Protein AF-S3LA63-F1 (afdb_monomer_lite)

pLDDT: mean 83.73, std 15.48, range [39.56, 98.06]

Organism: NCBI:txid1125702

Secondary structure (DSSP, 8-state):
-EEE-SS--TTGGGGGS-S-TT-EEE-TT-EEEEHHHHHHHHHTT-BTTBEEEEEEETTEEEEEEEEEEEEEE-TTT--EEEEEEEEEEEEEEE-TT--S-SEEEEEEEEPPPSSS-S-PEEPSS--GGGTTT-EEEEPEEP--TTS--EES-SSEEEEESSGGGTS-HHHHHHHHHHHHHHHHS--------HHHHHHHTT--------PPP-

Sequence (214 aa):
MRIIDKYKDYYDFLGHTSEDKALVYDRRGSTPLNKETVLYHIYRYSRDNSVTFGLQAGFKLFILQAIHLQAEHDPRTRILQHVIGDIQLVDSIDNFNWAGQPLQFVDLKLPYSLYKNKWYTHTDSWDRSYQHQLKTVPVMRSKGNERPDELLAEKPLLCDTGIPALIPPFEIYKNLEMYLSSLKTEKTVDIATNDEKIINHGFDMKSSFRHPVK

Structure (mmCIF, N/CA/C/O backbone):
data_AF-S3LA63-F1
#
_entry.id   AF-S3LA63-F1
#
loop_
_atom_site.group_PDB
_atom_site.id
_atom_site.type_symbol
_atom_site.label_atom_id
_atom_site.label_alt_id
_atom_site.label_comp_id
_atom_site.label_asym_id
_atom_site.label_entity_id
_atom_site.label_seq_id
_atom_site.pdbx_PDB_ins_code
_atom_site.Cartn_x
_atom_site.Cartn_y
_atom_site.Cartn_z
_atom_site.occupancy
_atom_site.B_iso_or_equiv
_atom_site.auth_seq_id
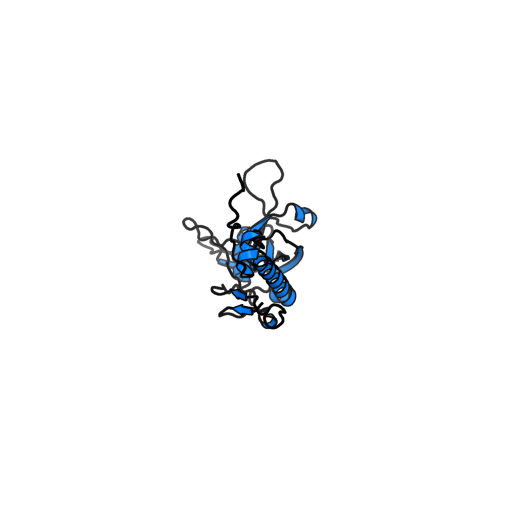_atom_site.auth_comp_id
_atom_site.auth_asym_id
_atom_site.auth_atom_id
_atom_site.pdbx_PDB_model_num
ATOM 1 N N . MET A 1 1 ? -11.548 0.414 16.283 1.00 90.88 1 MET A N 1
ATOM 2 C CA . MET A 1 1 ? -11.944 0.411 14.890 1.00 90.88 1 MET A CA 1
ATOM 3 C C . MET A 1 1 ? -12.551 -0.932 14.504 1.00 90.88 1 MET A C 1
ATOM 5 O O . MET A 1 1 ? -11.837 -1.895 14.257 1.00 90.88 1 MET A O 1
ATOM 9 N N . ARG A 1 2 ? -13.880 -1.003 14.402 1.00 90.25 2 ARG A N 1
ATOM 10 C CA . ARG A 1 2 ? -14.561 -2.104 13.708 1.00 90.25 2 ARG A CA 1
ATOM 11 C C . ARG A 1 2 ? -14.318 -1.967 12.208 1.00 90.25 2 ARG A C 1
ATOM 13 O O . ARG A 1 2 ? -14.534 -0.890 11.663 1.00 90.25 2 ARG A O 1
ATOM 20 N N . ILE A 1 3 ? -13.915 -3.041 11.543 1.00 92.44 3 ILE A N 1
ATOM 21 C CA . ILE A 1 3 ? -13.704 -3.057 10.090 1.00 92.44 3 ILE A CA 1
ATOM 22 C C . ILE A 1 3 ? -14.886 -3.781 9.447 1.00 92.44 3 ILE A C 1
ATOM 24 O O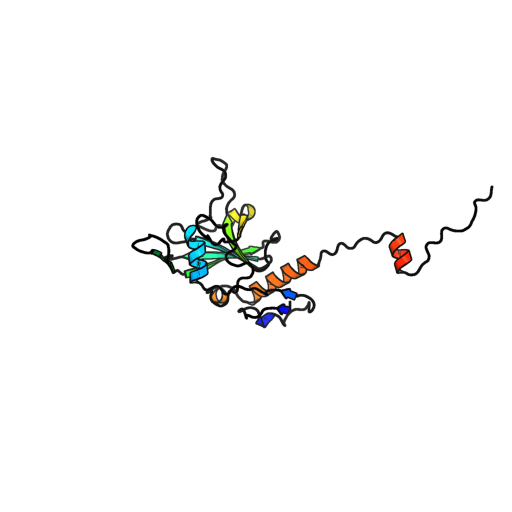 . ILE A 1 3 ? -15.213 -4.904 9.840 1.00 92.44 3 ILE A O 1
ATOM 28 N N . ILE A 1 4 ? -15.549 -3.129 8.491 1.00 91.62 4 ILE A N 1
ATOM 29 C CA . ILE A 1 4 ? -16.707 -3.682 7.782 1.00 91.62 4 ILE A CA 1
ATOM 30 C C . ILE A 1 4 ? -16.302 -3.984 6.346 1.00 91.62 4 ILE A C 1
ATOM 32 O O . ILE A 1 4 ? -16.037 -3.072 5.565 1.00 91.62 4 ILE A O 1
ATOM 36 N N . ASP A 1 5 ? -16.294 -5.269 6.004 1.00 92.94 5 ASP A N 1
ATOM 37 C CA . ASP A 1 5 ? -16.020 -5.754 4.658 1.00 92.94 5 ASP A CA 1
ATOM 38 C C . ASP A 1 5 ? -16.531 -7.197 4.482 1.00 92.94 5 ASP A C 1
ATOM 40 O O . ASP A 1 5 ? -16.698 -7.931 5.461 1.00 92.94 5 ASP A O 1
ATOM 44 N N . LYS A 1 6 ? -16.771 -7.603 3.232 1.00 93.31 6 LYS A N 1
ATOM 45 C CA . LYS A 1 6 ? -17.036 -8.994 2.844 1.00 93.31 6 LYS A CA 1
ATOM 46 C C . LYS A 1 6 ? -15.757 -9.833 2.903 1.00 93.31 6 LYS A C 1
ATOM 48 O O . LYS A 1 6 ? -15.819 -11.002 3.276 1.00 93.31 6 LYS A O 1
ATOM 53 N N . TYR A 1 7 ? -14.625 -9.252 2.509 1.00 94.19 7 TYR A N 1
ATOM 54 C CA . TYR A 1 7 ? -13.336 -9.938 2.454 1.00 94.19 7 TYR A CA 1
ATOM 55 C C . TYR A 1 7 ? -12.491 -9.635 3.691 1.00 94.19 7 TYR A C 1
ATOM 57 O O . TYR A 1 7 ? -12.608 -8.565 4.292 1.00 94.19 7 TYR A O 1
ATOM 65 N N . LYS A 1 8 ? -11.649 -10.598 4.073 1.00 93.00 8 LYS A N 1
ATOM 66 C CA . LYS A 1 8 ? -10.711 -10.458 5.186 1.00 93.00 8 LYS A CA 1
ATOM 67 C C . LYS A 1 8 ? -9.334 -10.070 4.675 1.00 93.00 8 LYS A C 1
ATOM 69 O O . LYS A 1 8 ? -8.889 -10.595 3.662 1.00 93.00 8 LYS A O 1
ATOM 74 N N . ASP A 1 9 ? -8.677 -9.194 5.417 1.00 96.12 9 ASP A N 1
ATOM 75 C CA . ASP A 1 9 ? -7.274 -8.842 5.230 1.00 96.12 9 ASP A CA 1
ATOM 76 C C . ASP A 1 9 ? -6.438 -9.241 6.453 1.00 96.12 9 ASP A C 1
ATOM 78 O O . ASP A 1 9 ? -6.967 -9.566 7.521 1.00 96.12 9 ASP A O 1
ATOM 82 N N . TYR A 1 10 ? -5.118 -9.215 6.307 1.00 96.88 10 TYR A N 1
ATOM 83 C CA . TYR A 1 10 ? -4.192 -9.761 7.297 1.00 96.88 10 TYR A CA 1
ATOM 84 C C . TYR A 1 10 ? -4.151 -8.978 8.617 1.00 96.88 10 TYR A C 1
ATOM 86 O O . TYR A 1 10 ? -3.713 -9.524 9.620 1.00 96.88 10 TYR A O 1
ATOM 94 N N . TYR A 1 11 ? -4.620 -7.728 8.647 1.00 95.88 11 TYR A N 1
ATOM 95 C CA . TYR A 1 11 ? -4.699 -6.903 9.859 1.00 95.88 11 TYR A CA 1
ATOM 96 C C . TYR A 1 11 ? -6.093 -6.894 10.506 1.00 95.88 11 TYR A C 1
ATOM 98 O O . TYR A 1 11 ? -6.269 -6.338 11.591 1.00 95.88 11 TYR A O 1
ATOM 106 N N . ASP A 1 12 ? -7.096 -7.523 9.884 1.00 95.12 12 ASP A N 1
ATOM 107 C CA . ASP A 1 12 ? -8.492 -7.425 10.327 1.00 95.12 12 ASP A CA 1
ATOM 108 C C . ASP A 1 12 ? -8.740 -8.070 11.698 1.00 95.12 12 ASP A C 1
ATOM 110 O O . ASP A 1 12 ? -9.679 -7.689 12.401 1.00 95.12 12 ASP A O 1
ATOM 114 N N . PHE A 1 13 ? -7.902 -9.029 12.108 1.00 94.00 13 PHE A N 1
ATOM 115 C CA . PHE A 1 13 ? -8.017 -9.697 13.409 1.00 94.00 13 PHE A CA 1
ATOM 116 C C . PHE A 1 13 ? -7.828 -8.733 14.595 1.00 94.00 13 PHE A C 1
ATOM 118 O O . PHE A 1 13 ? -8.295 -9.013 15.698 1.00 94.00 13 PHE A O 1
ATOM 125 N N . LEU A 1 14 ? -7.202 -7.575 14.359 1.00 93.88 14 LEU A N 1
ATOM 126 C CA . LEU A 1 14 ? -7.027 -6.504 15.340 1.00 93.88 14 LEU A CA 1
ATOM 127 C C . LEU A 1 14 ? -8.266 -5.606 15.478 1.00 93.88 14 LEU A C 1
ATOM 129 O O . LEU A 1 14 ? -8.334 -4.793 16.390 1.00 93.88 14 LEU A O 1
ATOM 133 N N . GLY A 1 15 ? -9.304 -5.770 14.650 1.00 87.25 15 GLY A N 1
ATOM 134 C CA . GLY A 1 15 ? -10.523 -4.947 14.720 1.00 87.25 15 GLY A CA 1
ATOM 135 C C . GLY A 1 15 ? -11.249 -4.972 16.075 1.00 87.25 15 GLY A C 1
ATOM 136 O O . GLY A 1 15 ? -12.075 -4.104 16.365 1.00 87.25 15 GLY A O 1
ATOM 137 N N . HIS A 1 16 ? -10.937 -5.953 16.925 1.00 82.69 16 HIS A N 1
ATOM 138 C CA . HIS A 1 16 ? -11.476 -6.088 18.277 1.00 82.69 16 HIS A CA 1
ATOM 139 C C . HIS A 1 16 ? -10.611 -5.437 19.368 1.00 82.69 16 HIS A C 1
ATOM 141 O O . HIS A 1 16 ? -11.081 -5.326 20.497 1.00 82.69 16 HIS A O 1
ATOM 147 N N . THR A 1 17 ? -9.380 -5.008 19.064 1.00 85.62 17 THR A N 1
ATOM 148 C CA . THR A 1 17 ? -8.415 -4.512 20.066 1.00 85.62 17 THR A CA 1
ATOM 149 C C . THR A 1 17 ? -8.532 -3.019 20.350 1.00 85.62 17 THR A C 1
ATOM 151 O O . THR A 1 17 ? -7.815 -2.498 21.193 1.00 85.62 17 THR A O 1
ATOM 154 N N . SER A 1 18 ? -9.411 -2.316 19.646 1.00 81.88 18 SER A N 1
ATOM 155 C CA . SER A 1 18 ? -9.580 -0.877 19.818 1.00 81.88 18 SER A CA 1
ATOM 156 C C . SER A 1 18 ? -10.265 -0.467 21.106 1.00 81.88 18 SER A C 1
ATOM 158 O O . SER A 1 18 ? -11.271 -1.059 21.507 1.00 81.88 18 SER A O 1
ATOM 160 N N . GLU A 1 19 ? -9.806 0.658 21.640 1.00 81.50 19 GLU A N 1
ATOM 161 C CA . GLU A 1 19 ? -10.474 1.387 22.711 1.00 81.50 19 GLU A CA 1
ATOM 162 C C . GLU A 1 19 ? -11.750 2.095 22.217 1.00 81.50 19 GLU A C 1
ATOM 164 O O . GLU A 1 19 ? -12.798 1.999 22.863 1.00 81.50 19 GLU A O 1
ATOM 169 N N . ASP A 1 20 ? -11.716 2.731 21.036 1.00 83.56 20 ASP A N 1
ATOM 170 C CA . ASP A 1 20 ? -12.896 3.368 20.439 1.00 83.56 20 ASP A CA 1
ATOM 171 C C . ASP A 1 20 ? -13.761 2.343 19.682 1.00 83.56 20 ASP A C 1
ATOM 173 O O . ASP A 1 20 ? -13.592 2.043 18.490 1.00 83.56 20 ASP A O 1
ATOM 177 N N . LYS A 1 21 ? -14.766 1.831 20.397 1.00 81.31 21 LYS A N 1
ATOM 178 C CA . LYS A 1 21 ? -15.771 0.899 19.865 1.00 81.31 21 LYS A CA 1
ATOM 179 C C . LYS A 1 21 ? -16.723 1.533 18.845 1.00 81.31 21 LYS A C 1
ATOM 181 O O . LYS A 1 21 ? -17.384 0.783 18.122 1.00 81.31 21 LYS A O 1
ATOM 186 N N . ALA A 1 22 ? -16.814 2.863 18.787 1.00 86.25 22 ALA A N 1
ATOM 187 C CA . ALA A 1 22 ? -17.621 3.587 17.811 1.00 86.25 22 ALA A CA 1
ATOM 188 C C . ALA A 1 22 ? -16.848 3.867 16.514 1.00 86.25 22 ALA A C 1
ATOM 190 O O . ALA A 1 22 ? -17.457 4.227 15.503 1.00 86.25 22 ALA A O 1
ATOM 191 N N . LEU A 1 23 ? -15.517 3.736 16.505 1.00 90.56 23 LEU A N 1
ATOM 192 C CA . LEU A 1 23 ? -14.698 3.855 15.299 1.00 90.56 23 LEU A CA 1
ATOM 193 C C . LEU A 1 23 ? -15.008 2.729 14.320 1.00 90.56 23 LEU A C 1
ATOM 195 O O . LEU A 1 23 ? -14.886 1.553 14.658 1.00 90.56 23 LEU A O 1
ATOM 199 N N . VAL A 1 24 ? -15.393 3.098 13.100 1.00 91.19 24 VAL A N 1
ATOM 200 C CA . VAL A 1 24 ? -15.741 2.169 12.026 1.00 91.19 24 VAL A CA 1
ATOM 201 C C . VAL A 1 24 ? -14.908 2.510 10.799 1.00 91.19 24 VAL A C 1
ATOM 203 O O . VAL A 1 24 ? -14.911 3.655 10.356 1.00 91.19 24 VAL A O 1
ATOM 206 N N . TYR A 1 25 ? -14.230 1.508 10.245 1.00 93.56 25 TYR A N 1
ATOM 207 C CA . TYR A 1 25 ? -13.622 1.570 8.925 1.00 93.56 25 TYR A CA 1
ATOM 208 C C . TYR A 1 25 ? -14.510 0.827 7.927 1.00 93.56 25 TYR A C 1
ATOM 210 O O . TYR A 1 25 ? -14.581 -0.405 7.929 1.00 93.56 25 TYR A O 1
ATOM 218 N N . ASP A 1 26 ? -15.219 1.582 7.089 1.00 92.69 26 ASP A N 1
ATOM 219 C CA . ASP A 1 26 ? -16.057 1.024 6.030 1.00 92.69 26 ASP A CA 1
ATOM 220 C C . ASP A 1 26 ? -15.225 0.714 4.779 1.00 92.69 26 ASP A C 1
ATOM 222 O O . ASP A 1 26 ? -15.037 1.552 3.888 1.00 92.69 26 ASP A O 1
ATOM 226 N N . ARG A 1 27 ? -14.742 -0.528 4.698 1.00 93.38 27 ARG A N 1
ATOM 227 C CA . ARG A 1 27 ? -13.954 -1.029 3.570 1.00 93.38 27 ARG A CA 1
ATOM 228 C C . ARG A 1 27 ? -14.820 -1.763 2.529 1.00 93.38 27 ARG A C 1
ATOM 230 O O . ARG A 1 27 ? -14.283 -2.411 1.640 1.00 93.38 27 ARG A O 1
ATOM 237 N N . ARG A 1 28 ? -16.158 -1.641 2.564 1.00 92.62 28 ARG A N 1
ATOM 238 C CA . ARG A 1 28 ? -17.037 -2.263 1.549 1.00 92.62 28 ARG A CA 1
ATOM 239 C C . ARG A 1 28 ? -16.681 -1.784 0.140 1.00 92.62 28 ARG A C 1
ATOM 241 O O . ARG A 1 28 ? -16.398 -0.600 -0.055 1.00 92.62 28 ARG A O 1
ATOM 248 N N . GLY A 1 29 ? -16.739 -2.703 -0.826 1.00 92.19 29 GLY A N 1
ATOM 249 C CA . GLY A 1 29 ? -16.255 -2.467 -2.191 1.00 92.19 29 GLY A CA 1
ATOM 250 C C . GLY A 1 29 ? -14.742 -2.650 -2.335 1.00 92.19 29 GLY A C 1
ATOM 251 O O . GLY A 1 29 ? -14.152 -2.113 -3.269 1.00 92.19 29 GLY A O 1
ATOM 252 N N . SER A 1 30 ? -14.107 -3.369 -1.405 1.00 94.75 30 SER A N 1
ATOM 253 C CA . SER A 1 30 ? -12.678 -3.653 -1.469 1.00 94.75 30 SER A CA 1
ATOM 254 C C . SER A 1 30 ? -12.290 -4.479 -2.689 1.00 94.75 30 SER A C 1
ATOM 256 O O . SER A 1 30 ? -13.071 -5.271 -3.224 1.00 94.75 30 SER A O 1
ATOM 258 N N . THR A 1 31 ? -11.059 -4.260 -3.142 1.00 95.44 31 THR A N 1
ATOM 259 C CA . THR A 1 31 ? -10.478 -4.928 -4.307 1.00 95.44 31 THR A CA 1
ATOM 260 C C . THR A 1 31 ? -9.315 -5.807 -3.847 1.00 95.44 31 THR A C 1
ATOM 262 O O . THR A 1 31 ? -8.299 -5.263 -3.403 1.00 95.44 31 THR A O 1
ATOM 265 N N . PRO A 1 32 ? -9.435 -7.145 -3.939 1.00 94.31 32 PRO A N 1
ATOM 266 C CA . PRO A 1 32 ? -8.311 -8.047 -3.728 1.00 94.31 32 PRO A CA 1
ATOM 267 C C . PRO A 1 32 ? -7.216 -7.774 -4.753 1.00 94.31 32 PRO A C 1
ATOM 269 O O . PRO A 1 32 ? -7.473 -7.801 -5.958 1.00 94.31 32 PRO A O 1
ATOM 272 N N . LEU A 1 33 ? -6.003 -7.509 -4.278 1.00 95.31 33 LEU A N 1
ATOM 273 C CA . LEU A 1 33 ? -4.829 -7.355 -5.125 1.00 95.31 33 LEU A CA 1
ATOM 274 C C . LEU A 1 33 ? -3.856 -8.492 -4.843 1.00 95.31 33 LEU A C 1
ATOM 276 O O . LEU A 1 33 ? -3.646 -8.877 -3.695 1.00 95.31 33 LEU A O 1
ATOM 280 N N . ASN A 1 34 ? -3.228 -8.993 -5.901 1.00 96.00 34 ASN A N 1
ATOM 281 C CA . ASN A 1 34 ? -2.085 -9.888 -5.793 1.00 96.00 34 ASN A CA 1
ATOM 282 C C . ASN A 1 34 ? -0.792 -9.147 -6.167 1.00 96.00 34 ASN A C 1
ATOM 284 O O . ASN A 1 34 ? -0.833 -8.054 -6.744 1.00 96.00 34 ASN A O 1
ATOM 288 N N . LYS A 1 35 ? 0.360 -9.742 -5.835 1.00 96.31 35 LYS A N 1
ATOM 289 C CA . LYS A 1 35 ? 1.679 -9.143 -6.099 1.00 96.31 35 LYS A CA 1
ATOM 290 C C . LYS A 1 35 ? 1.840 -8.728 -7.566 1.00 96.31 35 LYS A C 1
ATOM 292 O O . LYS A 1 35 ? 2.182 -7.584 -7.834 1.00 96.31 35 LYS A O 1
ATOM 297 N N . GLU A 1 36 ? 1.543 -9.625 -8.502 1.00 95.25 36 GLU A N 1
ATOM 298 C CA . GLU A 1 36 ? 1.659 -9.368 -9.944 1.00 95.25 36 GLU A CA 1
ATOM 299 C C . GLU A 1 36 ? 0.804 -8.178 -10.399 1.00 95.25 36 GLU A C 1
ATOM 301 O O . GLU A 1 36 ? 1.280 -7.333 -11.149 1.00 95.25 36 GLU A O 1
ATOM 306 N N . THR A 1 37 ? -0.427 -8.047 -9.897 1.00 93.56 37 THR A N 1
ATOM 307 C CA . THR A 1 37 ? -1.313 -6.922 -10.225 1.00 93.56 37 THR A CA 1
ATOM 308 C C . THR A 1 37 ? -0.697 -5.606 -9.773 1.00 93.56 37 THR A C 1
ATOM 310 O O . THR A 1 37 ? -0.733 -4.631 -10.520 1.00 93.56 37 THR A O 1
ATOM 313 N N . VAL A 1 38 ? -0.107 -5.554 -8.577 1.00 94.44 38 VAL A N 1
ATOM 314 C CA . VAL A 1 38 ? 0.601 -4.353 -8.109 1.00 94.44 38 VAL A CA 1
ATOM 315 C C . VAL A 1 38 ? 1.793 -4.062 -9.022 1.00 94.44 38 VAL A C 1
ATOM 317 O O . VAL A 1 38 ? 1.885 -2.956 -9.554 1.00 94.44 38 VAL A O 1
ATOM 320 N N . LEU A 1 39 ? 2.649 -5.064 -9.264 1.00 94.44 39 LEU A N 1
ATOM 321 C CA . LEU A 1 39 ? 3.849 -4.938 -10.098 1.00 94.44 39 LEU A CA 1
ATOM 322 C C . LEU A 1 39 ? 3.524 -4.467 -11.520 1.00 94.44 39 LEU A C 1
ATOM 324 O O . LEU A 1 39 ? 4.165 -3.546 -12.015 1.00 94.44 39 LEU A O 1
ATOM 328 N N . TYR A 1 40 ? 2.494 -5.031 -12.148 1.00 92.50 40 TYR A N 1
ATOM 329 C CA . TYR A 1 40 ? 2.042 -4.664 -13.489 1.00 92.50 40 TYR A CA 1
ATOM 330 C C . TYR A 1 40 ? 1.746 -3.164 -13.608 1.00 92.50 40 TYR A C 1
ATOM 332 O O . TYR A 1 40 ? 2.165 -2.510 -14.563 1.00 92.50 40 TYR A O 1
ATOM 340 N N . HIS A 1 41 ? 1.052 -2.591 -12.621 1.00 89.69 41 HIS A N 1
ATOM 341 C CA . HIS A 1 41 ? 0.633 -1.190 -12.675 1.00 89.69 41 HIS A CA 1
ATOM 342 C C . HIS A 1 41 ? 1.754 -0.207 -12.331 1.00 89.69 41 HIS A C 1
ATOM 344 O O . HIS A 1 41 ? 1.763 0.903 -12.867 1.00 89.69 41 HIS A O 1
ATOM 350 N N . ILE A 1 42 ? 2.717 -0.608 -11.497 1.00 89.50 42 ILE A N 1
ATOM 351 C CA . ILE A 1 42 ? 3.892 0.220 -11.185 1.00 89.50 42 ILE A CA 1
ATOM 352 C C . ILE A 1 42 ? 5.014 0.064 -12.223 1.00 89.50 42 ILE A C 1
ATOM 354 O O . ILE A 1 42 ? 5.836 0.967 -12.365 1.00 89.50 42 ILE A O 1
ATOM 358 N N . TYR A 1 43 ? 5.040 -1.031 -12.997 1.00 87.81 43 TYR A N 1
ATOM 359 C CA . TYR A 1 43 ? 6.099 -1.323 -13.973 1.00 87.81 43 TYR A CA 1
ATOM 360 C C . TYR A 1 43 ? 6.264 -0.234 -15.033 1.00 87.81 43 TYR A C 1
ATOM 362 O O . TYR A 1 43 ? 7.377 0.031 -15.478 1.00 87.81 43 TYR A O 1
ATOM 370 N N . ARG A 1 44 ? 5.182 0.460 -15.403 1.00 79.00 44 ARG A N 1
ATOM 371 C CA . ARG A 1 44 ? 5.235 1.586 -16.354 1.00 79.00 44 ARG A CA 1
ATOM 372 C C . ARG A 1 44 ? 6.128 2.745 -15.893 1.00 79.00 44 ARG A C 1
ATOM 374 O O . ARG A 1 44 ? 6.476 3.603 -16.698 1.00 79.00 44 ARG A O 1
ATOM 381 N N . TYR A 1 45 ? 6.469 2.779 -14.609 1.00 73.06 45 TYR A N 1
ATOM 382 C CA . TYR A 1 45 ? 7.367 3.755 -14.001 1.00 73.06 45 TYR A CA 1
ATOM 383 C C . TYR A 1 45 ? 8.762 3.193 -13.738 1.00 73.06 45 TYR A C 1
ATOM 385 O O . TYR A 1 45 ? 9.599 3.901 -13.186 1.00 73.06 45 TYR A O 1
ATOM 393 N N . SER A 1 46 ? 9.003 1.927 -14.084 1.00 79.38 46 SER A N 1
ATOM 394 C CA . SER A 1 46 ? 10.270 1.271 -13.804 1.00 79.38 46 SER A CA 1
ATOM 395 C C . SER A 1 46 ? 11.403 1.848 -14.642 1.00 79.38 46 SER A C 1
ATOM 397 O O . SER A 1 46 ? 11.250 2.174 -15.824 1.00 79.38 46 SER A O 1
ATOM 399 N N . ARG A 1 47 ? 12.564 1.949 -14.004 1.00 72.06 47 ARG A N 1
ATOM 400 C CA . ARG A 1 47 ? 13.855 2.206 -14.635 1.00 72.06 47 ARG A CA 1
ATOM 401 C C . ARG A 1 47 ? 14.846 1.194 -14.084 1.00 72.06 47 ARG A C 1
ATOM 403 O O . ARG A 1 47 ? 14.791 0.830 -12.911 1.00 72.06 47 ARG A O 1
ATOM 410 N N . ASP A 1 48 ? 15.700 0.678 -14.958 1.00 81.19 48 ASP A N 1
ATOM 411 C CA . ASP A 1 48 ? 16.735 -0.296 -14.599 1.00 81.19 48 ASP A CA 1
ATOM 412 C C . ASP A 1 48 ? 16.196 -1.520 -13.829 1.00 81.19 48 ASP A C 1
ATOM 414 O O . ASP A 1 48 ? 16.804 -2.002 -12.876 1.00 81.19 48 ASP A O 1
ATOM 418 N N . ASN A 1 49 ? 15.024 -2.028 -14.237 1.00 86.06 49 ASN A N 1
ATOM 419 C CA . ASN A 1 49 ? 14.339 -3.174 -13.619 1.00 86.06 49 ASN A CA 1
ATOM 420 C C . ASN A 1 49 ? 13.994 -2.984 -12.130 1.00 86.06 49 ASN A C 1
ATOM 422 O O . ASN A 1 49 ? 13.844 -3.961 -11.386 1.00 86.06 49 ASN A O 1
ATOM 426 N N . SER A 1 50 ? 13.841 -1.735 -11.693 1.00 89.69 50 SER A N 1
ATOM 427 C CA . SER A 1 50 ? 13.378 -1.398 -10.354 1.00 89.69 50 SER A CA 1
ATOM 428 C C . SER A 1 50 ? 12.403 -0.224 -10.372 1.00 89.69 50 SER A C 1
ATOM 430 O O . SER A 1 50 ? 12.335 0.544 -11.333 1.00 89.69 50 SER A O 1
ATOM 432 N N . VAL A 1 51 ? 11.600 -0.102 -9.319 1.00 90.88 51 VAL A N 1
ATOM 433 C CA . VAL A 1 51 ? 10.729 1.056 -9.109 1.00 90.88 51 VAL A CA 1
ATOM 434 C C . VAL A 1 51 ? 10.496 1.263 -7.621 1.00 90.88 51 VAL A C 1
ATOM 436 O O . VAL A 1 51 ? 10.208 0.314 -6.888 1.00 90.88 51 VAL A O 1
ATOM 439 N N . THR A 1 52 ? 10.596 2.512 -7.175 1.00 92.62 52 THR A N 1
ATOM 440 C CA . THR A 1 52 ? 10.216 2.895 -5.816 1.00 92.62 52 THR A CA 1
ATOM 441 C C . THR A 1 52 ? 8.777 3.410 -5.818 1.00 92.62 52 THR A C 1
ATOM 443 O O . THR A 1 52 ? 8.397 4.251 -6.634 1.00 92.62 52 THR A O 1
ATOM 446 N N . PHE A 1 53 ? 7.968 2.913 -4.889 1.00 93.81 53 PHE A N 1
ATOM 447 C CA . PHE A 1 53 ? 6.574 3.298 -4.698 1.00 93.81 53 PHE A CA 1
ATOM 448 C C . PHE A 1 53 ? 6.239 3.327 -3.202 1.00 93.81 53 PHE A C 1
ATOM 450 O O . PHE A 1 53 ? 7.077 3.038 -2.350 1.00 93.81 53 PHE A O 1
ATOM 457 N N . GLY A 1 54 ? 5.018 3.721 -2.864 1.00 95.19 54 GLY A N 1
ATOM 458 C CA . GLY A 1 54 ? 4.562 3.823 -1.489 1.00 95.19 54 GLY A CA 1
ATOM 459 C C . GLY A 1 54 ? 3.286 3.041 -1.223 1.00 95.19 54 GLY A C 1
ATOM 460 O O . GLY A 1 54 ? 2.429 2.884 -2.095 1.00 95.19 54 GLY A O 1
ATOM 461 N N . LEU A 1 55 ? 3.135 2.607 0.022 1.00 97.50 55 LEU A N 1
ATOM 462 C CA . LEU A 1 55 ? 1.857 2.225 0.604 1.00 97.50 55 LEU A CA 1
ATOM 463 C C . LEU A 1 55 ? 1.547 3.213 1.724 1.00 97.50 55 LEU A C 1
ATOM 465 O O . LEU A 1 55 ? 2.205 3.226 2.764 1.00 97.50 55 LEU A O 1
ATOM 469 N N . GLN A 1 56 ? 0.546 4.050 1.503 1.00 97.50 56 GLN A N 1
ATOM 470 C CA . GLN A 1 56 ? 0.026 4.931 2.530 1.00 97.50 56 GLN A CA 1
ATOM 471 C C . GLN A 1 56 ? -0.995 4.163 3.373 1.00 97.50 56 GLN A C 1
ATOM 473 O O . GLN A 1 56 ? -1.957 3.624 2.829 1.00 97.50 56 GLN A O 1
ATOM 478 N N . ALA A 1 57 ? -0.794 4.137 4.689 1.00 97.50 57 ALA A N 1
ATOM 479 C CA . ALA A 1 57 ? -1.730 3.616 5.677 1.00 97.50 57 ALA A CA 1
ATOM 480 C C . ALA A 1 57 ? -1.942 4.682 6.758 1.00 97.50 57 ALA A C 1
ATOM 482 O O . ALA A 1 57 ? -1.092 4.895 7.619 1.00 97.50 57 ALA A O 1
ATOM 483 N N . GLY A 1 58 ? -3.062 5.394 6.688 1.00 95.94 58 GLY A N 1
ATOM 484 C CA . GLY A 1 58 ? -3.385 6.522 7.547 1.00 95.94 58 GLY A CA 1
ATOM 485 C C . GLY A 1 58 ? -2.302 7.590 7.485 1.00 95.94 58 GLY A C 1
ATOM 486 O O . GLY A 1 58 ? -1.997 8.099 6.411 1.00 95.94 58 GLY A O 1
ATOM 487 N N . PHE A 1 59 ? -1.684 7.892 8.626 1.00 94.75 59 PHE A N 1
ATOM 488 C CA . PHE A 1 59 ? -0.575 8.844 8.713 1.00 94.75 59 PHE A CA 1
ATOM 489 C C . PHE A 1 59 ? 0.807 8.239 8.472 1.00 94.75 59 PHE A C 1
ATOM 491 O O . PHE A 1 59 ? 1.794 8.956 8.589 1.00 94.75 59 PHE A O 1
ATOM 498 N N . LYS A 1 60 ? 0.921 6.957 8.118 1.00 97.44 60 LYS A N 1
ATOM 499 C CA . LYS A 1 60 ? 2.207 6.338 7.788 1.00 97.44 60 LYS A CA 1
ATOM 500 C C . LYS A 1 60 ? 2.332 6.125 6.291 1.00 97.44 60 LYS A C 1
ATOM 502 O O . LYS A 1 60 ? 1.442 5.553 5.666 1.00 97.44 60 LYS A O 1
ATOM 507 N N . LEU A 1 61 ? 3.461 6.539 5.731 1.00 97.31 61 LEU A N 1
ATOM 508 C CA . LEU A 1 61 ? 3.874 6.164 4.388 1.00 97.31 61 LEU A CA 1
ATOM 509 C C . LEU A 1 61 ? 4.991 5.128 4.491 1.00 97.31 61 LEU A C 1
ATOM 511 O O . LEU A 1 61 ? 6.081 5.425 4.981 1.00 97.31 61 LEU A O 1
ATOM 515 N N . PHE A 1 62 ? 4.720 3.919 4.015 1.00 97.81 62 PHE A N 1
ATOM 516 C CA . PHE A 1 62 ? 5.729 2.883 3.837 1.00 97.81 62 PHE A CA 1
ATOM 517 C C . PHE A 1 62 ? 6.335 3.018 2.449 1.00 97.81 62 PHE A C 1
ATOM 519 O O . PHE A 1 62 ? 5.607 3.035 1.457 1.00 97.81 62 PHE A O 1
ATOM 526 N N . ILE A 1 63 ? 7.656 3.118 2.388 1.00 96.50 63 ILE A N 1
ATOM 527 C CA . ILE A 1 63 ? 8.414 3.226 1.150 1.00 96.50 63 ILE A CA 1
ATOM 528 C C . ILE A 1 63 ? 8.846 1.827 0.737 1.00 96.50 63 ILE A C 1
ATOM 530 O O . ILE A 1 63 ? 9.568 1.140 1.462 1.00 96.50 63 ILE A O 1
ATOM 534 N N . LEU A 1 64 ? 8.384 1.412 -0.432 1.00 96.56 64 LEU A N 1
ATOM 535 C CA . LEU A 1 64 ? 8.583 0.086 -0.984 1.00 96.56 64 LEU A CA 1
ATOM 536 C C . LEU A 1 64 ? 9.408 0.193 -2.261 1.00 96.56 64 LEU A C 1
ATOM 538 O O . LEU A 1 64 ? 9.266 1.142 -3.034 1.00 96.56 64 LEU A O 1
ATOM 542 N N . GLN A 1 65 ? 10.234 -0.810 -2.511 1.00 94.75 65 GLN A N 1
ATOM 543 C CA . GLN A 1 65 ? 10.944 -0.941 -3.772 1.00 94.75 65 GLN A CA 1
ATOM 544 C C . GLN A 1 65 ? 10.620 -2.290 -4.387 1.00 94.75 65 GLN A C 1
ATOM 546 O O . GLN A 1 65 ? 10.761 -3.332 -3.746 1.00 94.75 65 GLN A O 1
ATOM 551 N N . ALA A 1 66 ? 10.165 -2.253 -5.632 1.00 94.69 66 ALA A N 1
ATOM 552 C CA . ALA A 1 66 ? 10.094 -3.430 -6.467 1.00 94.69 66 ALA A CA 1
ATOM 553 C C . ALA A 1 66 ? 11.417 -3.570 -7.225 1.00 94.69 66 ALA A C 1
ATOM 555 O O . ALA A 1 66 ? 11.870 -2.621 -7.865 1.00 94.69 66 ALA A O 1
ATOM 556 N N . ILE A 1 67 ? 12.039 -4.741 -7.123 1.00 94.19 67 ILE A N 1
ATOM 557 C CA . ILE A 1 67 ? 13.343 -5.057 -7.711 1.00 94.19 67 ILE A CA 1
ATOM 558 C C . ILE A 1 67 ? 13.262 -6.336 -8.540 1.00 94.19 67 ILE A C 1
ATOM 560 O O . ILE A 1 67 ? 12.291 -7.093 -8.449 1.00 94.19 67 ILE A O 1
ATOM 564 N N . HIS A 1 68 ? 14.306 -6.576 -9.337 1.00 94.56 68 HIS A N 1
ATOM 565 C CA . HIS A 1 68 ? 14.383 -7.713 -10.256 1.00 94.56 68 HIS A CA 1
ATOM 566 C C . HIS A 1 68 ? 13.159 -7.791 -11.177 1.00 94.56 68 HIS A C 1
ATOM 568 O O . HIS A 1 68 ? 12.680 -8.880 -11.493 1.00 94.56 68 HIS A O 1
ATOM 574 N N . LEU A 1 69 ? 12.635 -6.629 -11.583 1.00 94.12 69 LEU A N 1
ATOM 575 C CA . LEU A 1 69 ? 11.443 -6.566 -12.411 1.00 94.12 69 LEU A CA 1
ATOM 576 C C . LEU A 1 69 ? 11.725 -7.181 -13.776 1.00 94.12 69 LEU A C 1
ATOM 578 O O . LEU A 1 69 ? 12.652 -6.776 -14.477 1.00 94.12 69 LEU A O 1
ATOM 582 N N . GLN A 1 70 ? 10.887 -8.132 -14.160 1.00 93.69 70 GLN A N 1
ATOM 583 C CA . GLN A 1 70 ? 10.897 -8.730 -15.486 1.00 93.69 70 GLN A CA 1
ATOM 584 C C . GLN A 1 70 ? 9.497 -8.627 -16.067 1.00 93.69 70 GLN A C 1
ATOM 586 O O . GLN A 1 70 ? 8.518 -8.994 -15.416 1.00 93.69 70 GLN A O 1
ATOM 591 N N . ALA A 1 71 ? 9.419 -8.108 -17.288 1.00 92.69 71 ALA A N 1
ATOM 592 C CA . ALA A 1 71 ? 8.176 -7.942 -18.016 1.00 92.69 71 ALA A CA 1
ATOM 593 C C . ALA A 1 71 ? 8.117 -8.895 -19.203 1.00 92.69 71 ALA A C 1
ATOM 595 O O . ALA A 1 71 ? 9.038 -8.956 -20.021 1.00 92.69 71 ALA A O 1
ATOM 596 N N . GLU A 1 72 ? 7.000 -9.598 -19.317 1.00 93.25 72 GLU A N 1
ATOM 597 C CA . GLU A 1 72 ? 6.654 -10.369 -20.497 1.00 93.25 72 GLU A CA 1
ATOM 598 C C . GLU A 1 72 ? 5.714 -9.547 -21.373 1.00 93.25 72 GLU A C 1
ATOM 600 O O . GLU A 1 72 ? 4.694 -9.024 -20.917 1.00 93.25 72 GLU A O 1
ATOM 605 N N . HIS A 1 73 ? 6.072 -9.433 -22.648 1.00 92.25 73 HIS A N 1
ATOM 606 C CA . HIS A 1 73 ? 5.276 -8.744 -23.649 1.00 92.25 73 HIS A CA 1
ATOM 607 C C . HIS A 1 73 ? 4.774 -9.740 -24.681 1.00 92.25 73 HIS A C 1
ATOM 609 O O . HIS A 1 73 ? 5.519 -10.619 -25.118 1.00 92.25 73 HIS A O 1
ATOM 615 N N . ASP A 1 74 ? 3.554 -9.518 -25.158 1.00 91.56 74 ASP A N 1
ATOM 616 C CA . ASP A 1 74 ? 3.042 -10.232 -26.317 1.00 91.56 74 ASP A CA 1
ATOM 617 C C . ASP A 1 74 ? 4.010 -10.035 -27.505 1.00 91.56 74 ASP A C 1
ATOM 619 O O . ASP A 1 74 ? 4.307 -8.893 -27.886 1.00 91.56 74 ASP A O 1
ATOM 623 N N . PRO A 1 75 ? 4.515 -11.115 -28.124 1.00 89.50 75 PRO A N 1
ATOM 624 C CA . PRO A 1 75 ? 5.530 -11.010 -29.168 1.00 89.50 75 PRO A CA 1
ATOM 625 C C . PRO A 1 75 ? 5.019 -10.314 -30.437 1.00 89.50 75 PRO A C 1
ATOM 627 O O . PRO A 1 75 ? 5.822 -9.784 -31.208 1.00 89.50 75 PRO A O 1
ATOM 630 N N . ARG A 1 76 ? 3.700 -10.303 -30.667 1.00 91.94 76 ARG A N 1
ATOM 631 C CA . ARG A 1 76 ? 3.053 -9.711 -31.845 1.00 91.94 76 ARG A CA 1
ATOM 632 C C . ARG A 1 76 ? 2.593 -8.284 -31.582 1.00 91.94 76 ARG A C 1
ATOM 634 O O . ARG A 1 76 ? 2.840 -7.412 -32.407 1.00 91.94 76 ARG A O 1
ATOM 641 N N . THR A 1 77 ? 1.920 -8.044 -30.459 1.00 90.81 77 THR A N 1
ATOM 642 C CA . THR A 1 77 ? 1.307 -6.739 -30.156 1.00 90.81 77 THR A CA 1
ATOM 643 C C . THR A 1 77 ? 2.209 -5.825 -29.331 1.00 90.81 77 THR A C 1
ATOM 645 O O . THR A 1 77 ? 1.940 -4.629 -29.252 1.00 90.81 77 THR A O 1
ATOM 648 N N . ARG A 1 78 ? 3.281 -6.365 -28.728 1.00 86.38 78 ARG A N 1
ATOM 649 C CA . ARG A 1 78 ? 4.172 -5.683 -27.767 1.00 86.38 78 ARG A CA 1
ATOM 650 C C . ARG A 1 78 ? 3.462 -5.165 -26.511 1.00 86.38 78 ARG A C 1
ATOM 652 O O . ARG A 1 78 ? 4.067 -4.442 -25.720 1.00 86.38 78 ARG A O 1
ATOM 659 N N . ILE A 1 79 ? 2.209 -5.560 -26.296 1.00 87.50 79 ILE A N 1
ATOM 660 C CA . ILE A 1 79 ? 1.437 -5.221 -25.101 1.00 87.50 79 ILE A CA 1
ATOM 661 C C . ILE A 1 79 ? 2.017 -5.987 -23.909 1.00 87.50 79 ILE A C 1
ATOM 663 O O . ILE A 1 79 ? 2.327 -7.172 -24.023 1.00 87.50 79 ILE A O 1
ATOM 667 N N . LEU A 1 80 ? 2.176 -5.295 -22.781 1.00 89.06 80 LEU A N 1
ATOM 668 C CA . LEU A 1 80 ? 2.606 -5.889 -21.518 1.00 89.06 80 LEU A CA 1
ATOM 669 C C . LEU A 1 80 ? 1.570 -6.920 -21.047 1.00 89.06 80 LEU A C 1
ATOM 671 O O . 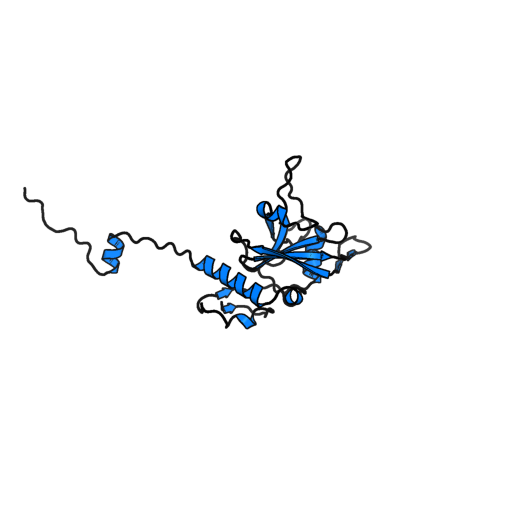LEU A 1 80 ? 0.387 -6.593 -20.966 1.00 89.06 80 LEU A O 1
ATOM 675 N N . GLN A 1 81 ? 2.004 -8.141 -20.740 1.00 90.50 81 GLN A N 1
ATOM 676 C CA . GLN A 1 81 ? 1.129 -9.224 -20.278 1.00 90.50 81 GLN A CA 1
ATOM 677 C C . GLN A 1 81 ? 1.366 -9.556 -18.808 1.00 90.50 81 GLN A C 1
ATOM 679 O O . GLN A 1 81 ? 0.421 -9.531 -18.023 1.00 90.50 81 GLN A O 1
ATOM 684 N N . HIS A 1 82 ? 2.622 -9.800 -18.435 1.00 93.62 82 HIS A N 1
ATOM 685 C CA . HIS A 1 82 ? 2.991 -10.241 -17.093 1.00 93.62 82 HIS A CA 1
ATOM 686 C C . HIS A 1 82 ? 4.156 -9.420 -16.557 1.00 93.62 82 HIS A C 1
ATOM 688 O O . HIS A 1 82 ? 5.055 -9.040 -17.309 1.00 93.62 82 HIS A O 1
ATOM 694 N N . VAL A 1 83 ? 4.145 -9.155 -15.251 1.00 94.88 83 VAL A N 1
ATOM 695 C CA . VAL A 1 83 ? 5.282 -8.550 -14.550 1.00 94.88 83 VAL A CA 1
ATOM 696 C C . VAL A 1 83 ? 5.564 -9.335 -13.285 1.00 94.88 83 VAL A C 1
ATOM 698 O O . VAL A 1 83 ? 4.715 -9.445 -12.400 1.00 94.88 83 VAL A O 1
ATOM 701 N N . ILE A 1 84 ? 6.791 -9.825 -13.175 1.00 95.94 84 ILE A N 1
ATOM 702 C CA . ILE A 1 84 ? 7.286 -10.509 -11.985 1.00 95.94 84 ILE A CA 1
ATOM 703 C C . ILE A 1 84 ? 8.412 -9.710 -11.338 1.00 95.94 84 ILE A C 1
ATOM 705 O O . ILE A 1 84 ? 9.065 -8.890 -11.980 1.00 95.94 84 ILE A O 1
ATOM 709 N N . GLY A 1 85 ? 8.617 -9.956 -10.050 1.00 95.62 85 GLY A N 1
ATOM 710 C CA . GLY A 1 85 ? 9.645 -9.306 -9.253 1.00 95.62 85 GLY A CA 1
ATOM 711 C C . GLY A 1 85 ? 9.413 -9.498 -7.760 1.00 95.62 85 GLY A C 1
ATOM 712 O O . GLY A 1 85 ? 8.458 -10.163 -7.318 1.00 95.62 85 GLY A O 1
ATOM 713 N N . ASP A 1 86 ? 10.290 -8.874 -6.989 1.00 96.19 86 ASP A N 1
ATOM 714 C CA . ASP A 1 86 ? 10.275 -8.898 -5.532 1.00 96.19 86 ASP A CA 1
ATOM 715 C C . ASP A 1 86 ? 9.956 -7.513 -4.989 1.00 96.19 86 ASP A C 1
ATOM 717 O O . ASP A 1 86 ? 10.353 -6.511 -5.574 1.00 96.19 86 ASP A O 1
ATOM 721 N N . ILE A 1 87 ? 9.242 -7.461 -3.866 1.00 97.12 87 ILE A N 1
ATOM 722 C CA . ILE A 1 87 ? 8.938 -6.216 -3.159 1.00 97.12 87 ILE A CA 1
ATOM 723 C C . ILE A 1 87 ? 9.706 -6.231 -1.846 1.00 97.12 87 ILE A C 1
ATOM 725 O O . ILE A 1 87 ? 9.703 -7.233 -1.130 1.00 97.12 87 ILE A O 1
ATOM 729 N N . GLN A 1 88 ? 10.338 -5.110 -1.526 1.00 96.88 88 GLN A N 1
ATOM 730 C CA . GLN A 1 88 ? 11.065 -4.905 -0.283 1.00 96.88 88 GLN A CA 1
ATOM 731 C C . GLN A 1 88 ? 10.592 -3.622 0.395 1.00 96.88 88 GLN A C 1
ATOM 733 O O . GLN A 1 88 ? 10.243 -2.647 -0.273 1.00 96.88 88 GLN A O 1
ATOM 738 N N . LEU A 1 89 ? 10.585 -3.624 1.727 1.00 97.69 89 LEU A N 1
ATOM 739 C CA . LEU A 1 89 ? 10.400 -2.417 2.526 1.00 97.69 89 LEU A CA 1
ATOM 740 C C . LEU A 1 89 ? 11.748 -1.711 2.665 1.00 97.69 89 LEU A C 1
ATOM 742 O O . LEU A 1 89 ? 12.693 -2.295 3.188 1.00 97.69 89 LEU A O 1
ATOM 746 N N . VAL A 1 90 ? 11.821 -0.468 2.197 1.00 96.31 90 VAL A N 1
ATOM 747 C CA . VAL A 1 90 ? 13.051 0.336 2.208 1.00 96.31 90 VAL A CA 1
ATOM 748 C C . VAL A 1 90 ? 13.062 1.298 3.383 1.00 96.31 90 VAL A C 1
ATOM 750 O O . VAL A 1 90 ? 14.078 1.453 4.054 1.00 96.31 90 VAL A O 1
ATOM 753 N N . ASP A 1 91 ? 11.936 1.963 3.629 1.00 96.12 91 ASP A N 1
ATOM 754 C CA . ASP A 1 91 ? 11.828 2.963 4.683 1.00 96.12 91 ASP A CA 1
ATOM 755 C C . ASP A 1 91 ? 10.368 3.149 5.120 1.00 96.12 91 ASP A C 1
ATOM 757 O O . ASP A 1 91 ? 9.432 2.639 4.501 1.00 96.12 91 ASP A O 1
ATOM 761 N N . SER A 1 92 ? 10.149 3.911 6.185 1.00 96.69 92 SER A N 1
ATOM 762 C CA . SER A 1 92 ? 8.835 4.434 6.531 1.00 96.69 92 SER A CA 1
ATOM 763 C C . SER A 1 92 ? 8.948 5.825 7.140 1.00 96.69 92 SER A C 1
ATOM 765 O O . SER A 1 92 ? 9.844 6.108 7.940 1.00 96.69 92 SER A O 1
ATOM 767 N N . ILE A 1 93 ? 8.005 6.690 6.785 1.00 95.38 93 ILE A N 1
ATOM 768 C CA . ILE A 1 93 ? 7.921 8.055 7.299 1.00 95.38 93 ILE A CA 1
ATOM 769 C C . ILE A 1 93 ? 6.506 8.358 7.770 1.00 95.38 93 ILE A C 1
ATOM 771 O O . ILE A 1 93 ? 5.534 7.753 7.312 1.00 95.38 93 ILE A O 1
ATOM 775 N N . ASP A 1 94 ? 6.394 9.316 8.681 1.00 94.81 94 ASP A N 1
ATOM 776 C CA . ASP A 1 94 ? 5.099 9.862 9.056 1.00 94.81 94 ASP A CA 1
ATOM 777 C C . ASP A 1 94 ? 4.694 10.945 8.047 1.00 94.81 94 ASP A C 1
ATOM 779 O O . ASP A 1 94 ? 5.502 11.772 7.618 1.00 94.81 94 ASP A O 1
ATOM 783 N N . ASN A 1 95 ? 3.426 10.925 7.659 1.00 91.19 95 ASN A N 1
ATOM 784 C CA . ASN A 1 95 ? 2.789 11.815 6.703 1.00 91.19 95 ASN A CA 1
ATOM 785 C C . ASN A 1 95 ? 1.457 12.307 7.288 1.00 91.19 95 ASN A C 1
ATOM 787 O O . ASN A 1 95 ?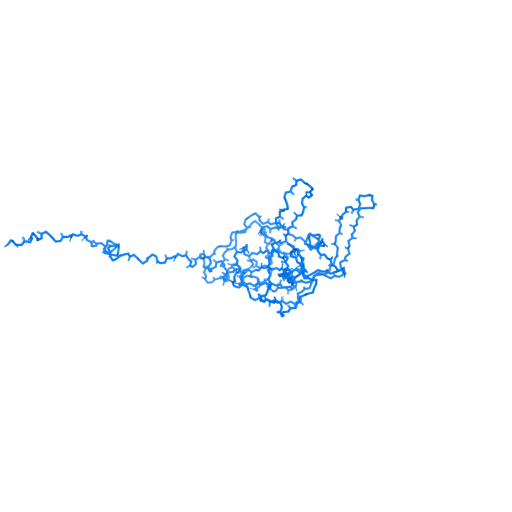 0.374 11.922 6.849 1.00 91.19 95 ASN A O 1
ATOM 791 N N . PHE A 1 96 ? 1.547 13.159 8.311 1.00 87.56 96 PHE A N 1
ATOM 792 C CA . PHE A 1 96 ? 0.382 13.720 9.007 1.00 87.56 96 PHE A CA 1
ATOM 793 C C . PHE A 1 96 ? -0.475 14.649 8.136 1.00 87.56 96 PHE A C 1
ATOM 795 O O . PHE A 1 96 ? -1.630 14.895 8.457 1.00 87.56 96 PHE A O 1
ATOM 802 N N . ASN A 1 97 ? 0.070 15.124 7.013 1.00 85.56 97 ASN A N 1
ATOM 803 C CA . ASN A 1 97 ? -0.651 15.954 6.047 1.00 85.56 97 ASN A CA 1
ATOM 804 C C . ASN A 1 97 ? -1.457 15.123 5.034 1.00 85.56 97 ASN A C 1
ATOM 806 O O . ASN A 1 97 ? -2.025 15.679 4.093 1.00 85.56 97 ASN A O 1
ATOM 810 N N . TRP A 1 98 ? -1.475 13.794 5.172 1.00 89.12 98 TRP A N 1
ATOM 811 C CA . TRP A 1 98 ? -2.240 12.932 4.286 1.00 89.12 98 TRP A CA 1
ATOM 812 C C . TRP A 1 98 ? -3.745 13.190 4.418 1.00 89.12 98 TRP A C 1
ATOM 814 O O . TRP A 1 98 ? -4.310 13.115 5.505 1.00 89.12 98 TRP A O 1
ATOM 824 N N . ALA A 1 99 ? -4.399 13.440 3.283 1.00 85.44 99 ALA A N 1
ATOM 825 C CA . ALA A 1 99 ? -5.841 13.677 3.188 1.00 85.44 99 ALA A CA 1
ATOM 826 C C . ALA A 1 99 ? -6.527 12.759 2.153 1.00 85.44 99 ALA A C 1
ATOM 828 O O . ALA A 1 99 ? -7.629 13.052 1.695 1.00 85.44 99 ALA A O 1
ATOM 829 N N . GLY A 1 100 ? -5.854 11.683 1.731 1.00 88.19 100 GLY A N 1
ATOM 830 C CA . GLY A 1 100 ? -6.385 10.717 0.768 1.00 88.19 100 GLY A CA 1
ATOM 831 C C . GLY A 1 100 ? -7.128 9.556 1.432 1.00 88.19 100 GLY A C 1
ATOM 832 O O . GLY A 1 100 ? -7.600 9.652 2.559 1.00 88.19 100 GLY A O 1
ATOM 833 N N . GLN A 1 101 ? -7.223 8.424 0.734 1.00 93.00 101 GLN A N 1
ATOM 834 C CA . GLN A 1 101 ? -7.862 7.227 1.291 1.00 93.00 101 GLN A CA 1
ATOM 835 C C . GLN A 1 101 ? -7.066 6.686 2.494 1.00 93.00 101 GLN A C 1
ATOM 837 O O . GLN A 1 101 ? -5.836 6.796 2.494 1.00 93.00 101 GLN A O 1
ATOM 842 N N . PRO A 1 102 ? -7.717 6.058 3.495 1.00 95.25 102 PRO A N 1
ATOM 843 C CA . PRO A 1 102 ? -7.019 5.491 4.647 1.00 95.25 102 PRO A CA 1
ATOM 844 C C . PRO A 1 102 ? -5.922 4.498 4.254 1.00 95.25 102 PRO A C 1
ATOM 846 O O . PRO A 1 102 ? -4.874 4.485 4.880 1.00 95.25 102 PRO A O 1
ATOM 849 N N . LEU A 1 103 ? -6.135 3.688 3.216 1.00 96.94 103 LEU A N 1
ATOM 850 C CA . LEU A 1 103 ? -5.147 2.740 2.706 1.00 96.94 103 LEU A CA 1
ATOM 851 C C . LEU A 1 103 ? -5.039 2.893 1.190 1.00 96.94 103 LEU A C 1
ATOM 853 O O . LEU A 1 103 ? -6.044 2.739 0.497 1.00 96.94 103 LEU A O 1
ATOM 857 N N . GLN A 1 104 ? -3.852 3.201 0.667 1.00 95.75 104 GLN A N 1
ATOM 858 C CA . GLN A 1 104 ? -3.679 3.468 -0.762 1.00 95.75 104 GLN A CA 1
ATOM 859 C C . GLN A 1 104 ? -2.244 3.229 -1.238 1.00 95.75 104 GLN A C 1
ATOM 861 O O . GLN A 1 104 ? -1.287 3.655 -0.596 1.00 95.75 104 GLN A O 1
ATOM 866 N N . PHE A 1 105 ? -2.092 2.608 -2.409 1.00 95.44 105 PHE A N 1
ATOM 867 C CA . PHE A 1 105 ? -0.815 2.604 -3.122 1.00 95.44 105 PHE A CA 1
ATOM 868 C C . PHE A 1 105 ? -0.571 3.967 -3.767 1.00 95.44 105 PHE A C 1
ATOM 870 O O . PHE A 1 105 ? -1.451 4.502 -4.447 1.00 95.44 105 PHE A O 1
ATOM 877 N N . VAL A 1 106 ? 0.627 4.513 -3.585 1.00 92.94 106 VAL A N 1
ATOM 878 C CA . VAL A 1 106 ? 1.011 5.828 -4.101 1.00 92.94 106 VAL A CA 1
ATOM 879 C C . VAL A 1 106 ? 2.320 5.767 -4.878 1.00 92.94 106 VAL A C 1
ATOM 881 O O . VAL A 1 106 ? 3.253 5.063 -4.506 1.00 92.94 106 VAL A O 1
ATOM 884 N N . ASP A 1 107 ? 2.405 6.546 -5.944 1.00 89.25 107 ASP A N 1
ATOM 885 C CA . ASP A 1 107 ? 3.656 6.879 -6.601 1.00 89.25 107 ASP A CA 1
ATOM 886 C C . ASP A 1 107 ? 4.361 7.999 -5.840 1.00 89.25 107 ASP A C 1
ATOM 888 O O . ASP A 1 107 ? 3.740 8.975 -5.398 1.00 89.25 107 ASP A O 1
ATOM 892 N N . LEU A 1 108 ? 5.682 7.878 -5.745 1.00 88.50 108 LEU A N 1
ATOM 893 C CA . LEU A 1 108 ? 6.549 8.866 -5.121 1.00 88.50 108 LEU A CA 1
ATOM 894 C C . LEU A 1 108 ? 7.082 9.827 -6.187 1.00 88.50 108 LEU A C 1
ATOM 896 O O . LEU A 1 108 ? 7.706 9.418 -7.173 1.00 88.50 108 LEU A O 1
ATOM 900 N N . LYS A 1 109 ? 6.801 11.118 -6.013 1.00 83.06 109 LYS A N 1
ATOM 901 C CA . LYS A 1 109 ? 7.162 12.182 -6.953 1.00 83.06 109 LYS A CA 1
ATOM 902 C C . LYS A 1 109 ? 8.032 13.219 -6.268 1.00 83.06 109 LYS A C 1
ATOM 904 O O . LYS A 1 109 ? 7.683 13.713 -5.196 1.00 83.06 109 LYS A O 1
ATOM 909 N N . LEU A 1 110 ? 9.101 13.631 -6.942 1.00 69.69 110 LEU A N 1
ATOM 910 C CA . LEU A 1 110 ? 9.828 14.836 -6.552 1.00 69.69 110 LEU A CA 1
ATOM 911 C C . LEU A 1 110 ? 9.270 16.047 -7.308 1.00 69.69 110 LEU A C 1
ATOM 913 O O . LEU A 1 110 ? 8.994 15.954 -8.510 1.00 69.69 110 LEU A O 1
ATOM 917 N N . PRO A 1 111 ? 9.079 17.195 -6.639 1.00 63.47 111 PRO A N 1
ATOM 918 C CA . PRO A 1 111 ? 8.877 18.462 -7.309 1.00 63.47 111 PRO A CA 1
ATOM 919 C C . PRO A 1 111 ? 10.150 18.762 -8.099 1.00 63.47 111 PRO A C 1
ATOM 921 O O . PRO A 1 111 ? 11.264 18.664 -7.597 1.00 63.47 111 PRO A O 1
ATOM 924 N N . TYR A 1 112 ? 9.961 19.050 -9.379 1.00 56.97 112 TYR A N 1
ATOM 925 C CA . TYR A 1 112 ? 11.026 19.207 -10.357 1.00 56.97 112 TYR A CA 1
ATOM 926 C C . TYR A 1 112 ? 12.068 20.272 -9.941 1.00 56.97 112 TYR A C 1
ATOM 928 O O . TYR A 1 112 ? 11.708 21.325 -9.414 1.00 56.97 112 TYR A O 1
ATOM 936 N N . SER A 1 113 ? 13.349 20.025 -10.249 1.00 46.41 113 SER A N 1
ATOM 937 C CA . SER A 1 113 ? 14.431 21.025 -10.223 1.00 46.41 113 SER A CA 1
ATOM 938 C C . SER A 1 113 ? 14.224 22.044 -11.350 1.00 46.41 113 SER A C 1
ATOM 940 O O . SER A 1 113 ? 14.068 21.656 -12.497 1.00 46.41 113 SER A O 1
AT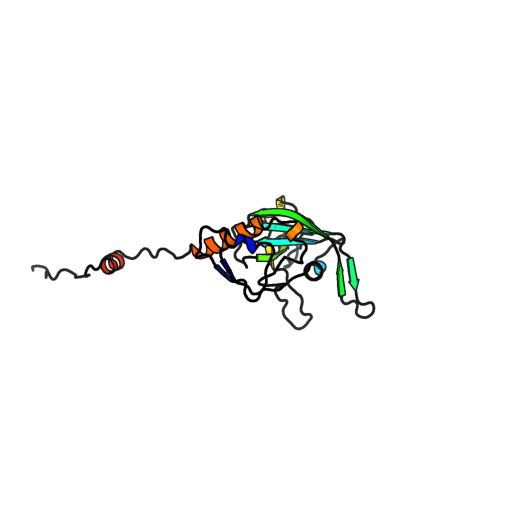OM 942 N N . LEU A 1 114 ? 14.227 23.336 -11.019 1.00 39.56 114 LEU A N 1
ATOM 943 C CA . LEU A 1 114 ? 13.801 24.544 -11.760 1.00 39.56 114 LEU A CA 1
ATOM 944 C C . LEU A 1 114 ? 14.094 24.735 -13.276 1.00 39.56 114 LEU A C 1
ATOM 946 O O . LEU A 1 114 ? 13.819 25.821 -13.781 1.00 39.56 114 LEU A O 1
ATOM 950 N N . TYR A 1 115 ? 14.563 23.765 -14.063 1.00 40.22 115 TYR A N 1
ATOM 951 C CA . TYR A 1 115 ? 14.837 23.970 -15.492 1.00 40.22 115 TYR A CA 1
ATOM 952 C C . TYR A 1 115 ? 14.185 22.920 -16.407 1.00 40.22 115 TYR A C 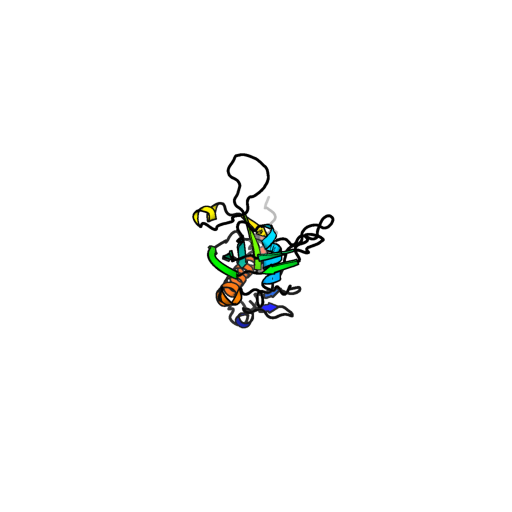1
ATOM 954 O O . TYR A 1 115 ? 14.724 21.843 -16.643 1.00 40.22 115 TYR A O 1
ATOM 962 N N . LYS A 1 116 ? 13.057 23.343 -17.008 1.00 40.84 116 LYS A N 1
ATOM 963 C CA . LYS A 1 116 ? 12.289 22.762 -18.136 1.00 40.84 116 LYS A CA 1
ATOM 964 C C . LYS A 1 116 ? 11.171 21.746 -17.800 1.00 40.84 116 LYS A C 1
ATOM 966 O O . LYS A 1 116 ? 11.407 20.556 -17.678 1.00 40.84 116 LYS A O 1
ATOM 971 N N . ASN A 1 117 ? 9.937 22.262 -17.901 1.00 40.84 117 ASN A N 1
ATOM 972 C CA . ASN A 1 117 ? 8.665 21.617 -18.287 1.00 40.84 117 ASN A CA 1
ATOM 973 C C . ASN A 1 117 ? 7.808 20.895 -17.213 1.00 40.84 117 ASN A C 1
ATOM 975 O O . ASN A 1 117 ? 8.270 20.061 -16.453 1.00 40.84 117 ASN A O 1
ATOM 979 N N . LYS A 1 118 ? 6.505 21.234 -17.256 1.00 48.06 118 LYS A N 1
ATOM 980 C CA . LYS A 1 118 ? 5.272 20.858 -16.512 1.00 48.06 118 LYS A CA 1
ATOM 981 C C . LYS A 1 118 ? 5.030 19.409 -16.001 1.00 48.06 118 LYS A C 1
ATOM 983 O O . LYS A 1 118 ? 3.884 19.098 -15.684 1.00 48.06 118 LYS A O 1
ATOM 988 N N . TRP A 1 119 ? 6.024 18.534 -15.866 1.00 53.66 119 TRP A N 1
ATOM 989 C CA . TRP A 1 119 ? 5.808 17.116 -15.529 1.00 53.66 119 TRP A CA 1
ATOM 990 C C . TRP A 1 119 ? 6.657 16.665 -14.325 1.00 53.66 119 TRP A C 1
ATOM 992 O O . TRP A 1 119 ? 7.848 16.946 -14.259 1.00 53.66 119 TRP A O 1
ATOM 1002 N N . TYR A 1 120 ? 6.041 15.977 -13.355 1.00 59.31 120 TYR A N 1
ATOM 1003 C CA . TYR A 1 120 ? 6.723 15.424 -12.173 1.00 59.31 120 TYR A CA 1
ATOM 1004 C C . TYR A 1 120 ? 7.621 14.234 -12.541 1.00 59.31 120 TYR A C 1
ATOM 1006 O O . TYR A 1 120 ? 7.175 13.344 -13.269 1.00 59.31 120 TYR A O 1
ATOM 1014 N N . THR A 1 121 ? 8.828 14.148 -11.971 1.00 61.34 121 THR A N 1
ATOM 1015 C CA . THR A 1 121 ? 9.697 12.965 -12.108 1.00 61.34 121 THR A CA 1
ATOM 1016 C C . THR A 1 121 ? 9.373 11.926 -11.037 1.00 61.34 121 THR A C 1
ATOM 1018 O O . THR A 1 121 ? 9.154 12.267 -9.872 1.00 61.34 121 THR A O 1
ATOM 1021 N N . HIS A 1 122 ? 9.325 10.654 -11.437 1.00 66.81 122 HIS A N 1
ATOM 1022 C CA . HIS A 1 122 ? 9.301 9.535 -10.494 1.00 66.81 122 HIS A CA 1
ATOM 1023 C C . HIS A 1 122 ? 10.659 9.409 -9.803 1.00 66.81 122 HIS A C 1
ATOM 1025 O O . HIS A 1 122 ? 11.686 9.732 -10.405 1.00 66.81 122 HIS A O 1
ATOM 1031 N N . THR A 1 123 ? 10.655 8.976 -8.544 1.00 66.06 123 THR A N 1
ATOM 1032 C CA . THR A 1 123 ? 11.886 8.595 -7.846 1.00 66.06 123 THR A CA 1
ATOM 1033 C C . THR A 1 123 ? 12.215 7.147 -8.153 1.00 66.06 123 THR A C 1
ATOM 1035 O O . THR A 1 123 ? 11.467 6.252 -7.762 1.00 66.06 123 THR A O 1
ATOM 1038 N N . ASP A 1 124 ? 13.347 6.915 -8.803 1.00 67.31 124 ASP A N 1
ATOM 1039 C CA . ASP A 1 124 ? 13.823 5.552 -9.055 1.00 67.31 124 ASP A CA 1
ATOM 1040 C C . ASP A 1 124 ? 14.451 4.966 -7.787 1.00 67.31 124 ASP A C 1
ATOM 1042 O O . ASP A 1 124 ? 14.237 3.801 -7.457 1.00 67.31 124 ASP A O 1
ATOM 1046 N N . SER A 1 125 ? 15.124 5.822 -7.014 1.00 77.56 125 SER A N 1
ATOM 1047 C CA . SER A 1 125 ? 15.707 5.521 -5.711 1.00 77.56 125 SER A CA 1
ATOM 1048 C C . SER A 1 125 ? 15.135 6.435 -4.626 1.00 77.56 125 SER A C 1
ATOM 1050 O O . SER A 1 125 ? 15.061 7.657 -4.780 1.00 77.56 125 SER A O 1
ATOM 1052 N N . TRP A 1 126 ? 14.717 5.834 -3.511 1.00 87.12 126 TRP A N 1
ATOM 1053 C CA . TRP A 1 126 ? 14.353 6.576 -2.307 1.00 87.12 126 TRP A CA 1
ATOM 1054 C C . TRP A 1 126 ? 15.597 7.128 -1.611 1.00 87.12 126 TRP A C 1
ATOM 1056 O O . TRP A 1 126 ? 16.550 6.393 -1.357 1.00 87.12 126 TRP A O 1
ATOM 1066 N N . ASP A 1 127 ? 15.538 8.402 -1.231 1.00 86.38 127 ASP A N 1
ATOM 1067 C CA . ASP A 1 127 ? 16.465 9.019 -0.289 1.00 86.38 127 ASP A CA 1
ATOM 1068 C C . ASP A 1 127 ? 15.660 9.898 0.673 1.00 86.38 127 ASP A C 1
ATOM 1070 O O . ASP A 1 127 ? 14.866 10.755 0.268 1.00 86.38 127 ASP A O 1
ATOM 1074 N N . ARG A 1 128 ? 15.871 9.680 1.971 1.00 88.94 128 ARG A N 1
ATOM 1075 C CA . ARG A 1 128 ? 15.161 10.380 3.042 1.00 88.94 128 ARG A CA 1
ATOM 1076 C C . ARG A 1 128 ? 15.387 11.897 3.017 1.00 88.94 128 ARG A C 1
ATOM 1078 O O . ARG A 1 128 ? 14.515 12.640 3.465 1.00 88.94 128 ARG A O 1
ATOM 1085 N N . SER A 1 129 ? 16.492 12.383 2.450 1.00 87.19 129 SER A N 1
ATOM 1086 C CA . SER A 1 129 ? 16.754 13.819 2.261 1.00 87.19 129 SER A CA 1
ATOM 1087 C C . SER A 1 129 ? 15.680 14.529 1.425 1.00 87.19 129 SER A C 1
ATOM 1089 O O . SER A 1 129 ? 15.474 15.736 1.575 1.00 87.19 129 SER A O 1
ATOM 1091 N N . TYR A 1 130 ? 14.929 13.791 0.603 1.00 83.31 130 TYR A N 1
ATOM 1092 C CA . TYR A 1 130 ? 13.847 14.341 -0.204 1.00 83.31 130 TYR A CA 1
ATOM 1093 C C . TYR A 1 130 ? 12.481 14.384 0.488 1.00 83.31 130 TYR A C 1
ATOM 1095 O O . TYR A 1 130 ? 11.532 14.914 -0.092 1.00 83.31 130 TYR A O 1
ATOM 1103 N N . GLN A 1 131 ? 12.352 13.880 1.720 1.00 87.50 131 GLN A N 1
ATOM 1104 C CA . GLN A 1 131 ? 11.070 13.773 2.426 1.00 87.50 131 GLN A CA 1
ATOM 1105 C C . GLN A 1 131 ? 10.268 15.085 2.435 1.00 87.50 131 GLN A C 1
ATOM 1107 O O . GLN A 1 131 ? 9.065 15.070 2.198 1.00 87.50 131 GLN A O 1
ATOM 1112 N N . HIS A 1 132 ? 10.921 16.227 2.668 1.00 85.50 132 HIS A N 1
ATOM 1113 C CA . HIS A 1 132 ? 10.252 17.535 2.731 1.00 85.50 132 HIS A CA 1
ATOM 1114 C C . HIS A 1 132 ? 9.694 18.019 1.390 1.00 85.50 132 HIS A C 1
ATOM 1116 O O . HIS A 1 132 ? 8.837 18.898 1.351 1.00 85.50 132 HIS A O 1
ATOM 1122 N N . GLN A 1 133 ? 10.212 17.478 0.293 1.00 83.94 133 GLN A N 1
ATOM 1123 C CA . GLN A 1 133 ? 9.805 17.824 -1.060 1.00 83.94 133 GLN A CA 1
ATOM 1124 C C . GLN A 1 133 ? 8.846 16.780 -1.633 1.00 83.94 133 GLN A C 1
ATOM 1126 O O . GLN A 1 133 ? 8.107 17.094 -2.560 1.00 83.94 133 GLN A O 1
ATOM 1131 N N . LEU A 1 134 ? 8.835 15.564 -1.084 1.00 85.81 134 LEU A N 1
ATOM 1132 C CA . LEU A 1 134 ? 8.059 14.438 -1.578 1.00 85.81 134 LEU A CA 1
ATOM 1133 C C . LEU A 1 134 ? 6.582 14.800 -1.772 1.00 85.81 134 LEU A C 1
ATOM 1135 O O . LEU A 1 134 ? 5.897 15.264 -0.861 1.00 85.81 134 LEU A O 1
ATOM 1139 N N . LYS A 1 135 ? 6.080 14.508 -2.969 1.00 86.94 135 LYS A N 1
ATOM 1140 C CA . LYS A 1 135 ? 4.652 14.467 -3.263 1.00 86.94 135 LYS A CA 1
ATOM 1141 C C . LYS A 1 135 ? 4.245 13.030 -3.523 1.00 86.94 135 LYS A C 1
ATOM 1143 O O . LYS A 1 135 ? 4.922 12.309 -4.252 1.00 86.94 135 LYS A O 1
ATOM 1148 N N . THR A 1 136 ? 3.115 12.635 -2.962 1.00 87.69 136 THR A N 1
ATOM 1149 C CA . THR A 1 136 ? 2.493 11.345 -3.237 1.00 87.69 136 THR A CA 1
ATOM 1150 C C . THR A 1 136 ? 1.296 11.551 -4.152 1.00 87.69 136 THR A C 1
ATOM 1152 O O . THR A 1 136 ? 0.510 12.484 -3.978 1.00 87.69 136 THR A O 1
ATOM 1155 N N . VAL A 1 137 ? 1.171 10.699 -5.162 1.00 87.81 137 VAL A N 1
ATOM 1156 C CA . VAL A 1 137 ? -0.021 10.632 -6.016 1.00 87.81 137 VAL A CA 1
ATOM 1157 C C . VAL A 1 137 ? -0.499 9.189 -6.060 1.00 87.81 137 VAL A C 1
ATOM 1159 O O . VAL A 1 137 ? 0.340 8.299 -5.997 1.00 87.81 137 VAL A O 1
ATOM 1162 N N . PRO A 1 138 ? -1.803 8.905 -6.141 1.00 90.50 138 PRO A N 1
ATOM 1163 C CA . PRO A 1 138 ? -2.260 7.523 -6.189 1.00 90.50 138 PRO A CA 1
ATOM 1164 C C . PRO A 1 138 ? -1.685 6.759 -7.386 1.00 90.50 138 PRO A C 1
ATOM 1166 O O . PRO A 1 138 ? -1.584 7.315 -8.482 1.00 90.50 138 PRO A O 1
ATOM 1169 N N . VAL A 1 139 ? -1.356 5.479 -7.194 1.00 90.12 139 VAL A N 1
ATOM 1170 C CA . VAL A 1 139 ? -1.020 4.591 -8.315 1.00 90.12 139 VAL A CA 1
ATOM 1171 C C . VAL A 1 139 ? -2.266 4.431 -9.172 1.00 90.12 139 VAL A C 1
ATOM 1173 O O . VAL A 1 139 ? -3.312 3.969 -8.700 1.00 90.12 139 VAL A O 1
ATOM 1176 N N . MET A 1 140 ? -2.146 4.802 -10.443 1.00 87.06 140 MET A N 1
ATOM 1177 C CA . MET A 1 140 ? -3.246 4.691 -11.389 1.00 87.06 140 MET A CA 1
ATOM 1178 C C . MET A 1 140 ? -3.122 3.434 -12.255 1.00 87.06 140 MET A C 1
ATOM 1180 O O . MET A 1 140 ? -2.032 2.972 -12.594 1.00 87.06 140 MET A O 1
ATOM 1184 N N . ARG A 1 141 ? -4.269 2.907 -12.660 1.00 83.62 141 ARG A N 1
ATOM 1185 C CA . ARG A 1 141 ? -4.438 1.868 -13.659 1.00 83.62 141 ARG A CA 1
ATOM 1186 C C . ARG A 1 141 ? -4.788 2.494 -14.996 1.00 83.62 141 ARG A C 1
ATOM 1188 O O . ARG A 1 141 ? -5.827 3.141 -15.128 1.00 83.62 141 ARG A O 1
ATOM 1195 N N . SER A 1 142 ? -3.940 2.251 -15.995 1.00 76.50 142 SER A N 1
ATOM 1196 C CA . SER A 1 142 ? -4.222 2.706 -17.352 1.00 76.50 142 SER A CA 1
ATOM 1197 C C . SER A 1 142 ? -5.288 1.846 -18.011 1.00 76.50 142 SER A C 1
ATOM 1199 O O . SER A 1 142 ? -5.175 0.619 -18.047 1.00 76.50 142 SER A O 1
ATOM 1201 N N . LYS A 1 143 ? -6.321 2.494 -18.552 1.00 73.94 143 LYS A N 1
ATOM 1202 C CA . LYS A 1 143 ? -7.388 1.838 -19.321 1.00 73.94 143 LYS A CA 1
ATOM 1203 C C . LYS A 1 143 ? -7.215 1.953 -20.840 1.00 73.94 143 LYS A C 1
ATOM 1205 O O . LYS A 1 143 ? -8.117 1.553 -21.575 1.00 73.94 143 LYS A O 1
ATOM 1210 N N . GLY A 1 144 ? -6.071 2.453 -21.311 1.00 66.88 144 GLY A N 1
ATOM 1211 C CA . GLY A 1 144 ? -5.808 2.675 -22.734 1.00 66.88 144 GLY A CA 1
ATOM 1212 C C . GLY A 1 144 ? -6.484 3.933 -23.294 1.00 66.88 144 GLY A C 1
ATOM 1213 O O . GLY A 1 144 ? -7.053 4.735 -22.559 1.00 66.88 144 GLY A O 1
ATOM 1214 N N . ASN A 1 145 ? -6.405 4.102 -24.616 1.00 63.06 145 ASN A N 1
ATOM 1215 C CA . ASN A 1 145 ? -6.455 5.405 -25.300 1.00 63.06 145 ASN A CA 1
ATOM 1216 C C . ASN A 1 145 ? -7.797 6.171 -25.269 1.00 63.06 145 ASN A C 1
ATOM 1218 O O . ASN A 1 145 ? -7.876 7.254 -25.838 1.00 63.06 145 ASN A O 1
ATOM 1222 N N . GLU A 1 146 ? -8.838 5.667 -24.606 1.00 63.34 146 GLU A N 1
ATOM 1223 C CA . GLU A 1 146 ? -10.179 6.285 -24.627 1.00 63.34 146 GLU A CA 1
ATOM 1224 C C . GLU A 1 146 ? -10.878 6.311 -23.262 1.00 63.34 146 GLU A C 1
ATOM 1226 O O . GLU A 1 146 ? -12.025 6.744 -23.148 1.00 63.34 146 GLU A O 1
ATOM 1231 N N . ARG A 1 147 ? -10.210 5.848 -22.200 1.00 67.19 147 ARG A N 1
ATOM 1232 C CA . ARG A 1 147 ? -10.773 5.840 -20.848 1.00 67.19 147 ARG A CA 1
ATOM 1233 C C . ARG A 1 147 ? -9.814 6.528 -19.887 1.00 67.19 147 ARG A C 1
ATOM 1235 O O . ARG A 1 147 ? -8.615 6.277 -19.970 1.00 67.19 147 ARG A O 1
ATOM 1242 N N . PRO A 1 148 ? -10.324 7.366 -18.969 1.00 70.06 148 PRO A N 1
ATOM 1243 C CA . PRO A 1 148 ? -9.475 7.958 -17.952 1.00 70.06 148 PRO A CA 1
ATOM 1244 C C . PRO A 1 148 ? -8.826 6.851 -17.118 1.00 70.06 148 PRO A C 1
ATOM 1246 O O . PRO A 1 148 ? -9.465 5.841 -16.800 1.00 70.06 148 PRO A O 1
ATOM 1249 N N . ASP A 1 149 ? -7.556 7.065 -16.779 1.00 81.19 149 ASP A N 1
ATOM 1250 C CA . ASP A 1 149 ? -6.850 6.282 -15.775 1.00 81.19 149 ASP A CA 1
ATOM 1251 C C . ASP A 1 149 ? -7.691 6.252 -14.484 1.00 81.19 149 ASP A C 1
ATOM 1253 O O . ASP A 1 149 ? -8.243 7.271 -14.059 1.00 81.19 149 ASP A O 1
ATOM 1257 N N . GLU A 1 150 ? -7.804 5.081 -13.861 1.00 84.69 150 GLU A N 1
ATOM 1258 C CA . GLU A 1 150 ? -8.524 4.905 -12.593 1.00 84.69 150 GLU A CA 1
ATOM 1259 C C . GLU A 1 150 ? -7.553 4.614 -11.452 1.00 84.69 150 GLU A C 1
ATOM 1261 O O . GLU A 1 150 ? -6.411 4.246 -11.696 1.00 84.69 150 GLU A O 1
ATOM 1266 N N . LEU A 1 151 ? -7.981 4.755 -10.199 1.00 87.44 151 LEU A N 1
ATOM 1267 C CA . LEU A 1 151 ? -7.179 4.278 -9.070 1.00 87.44 151 LEU A CA 1
ATOM 1268 C C . LEU A 1 151 ? -6.947 2.769 -9.208 1.00 87.44 151 LEU A C 1
ATOM 1270 O O . LEU A 1 151 ? -7.890 2.043 -9.519 1.00 87.44 151 LEU A O 1
ATOM 1274 N N . LEU A 1 152 ? -5.730 2.290 -8.922 1.00 90.44 152 LEU A N 1
ATOM 1275 C CA . LEU A 1 152 ? -5.434 0.850 -8.892 1.00 90.44 152 LEU A CA 1
ATOM 1276 C C . LEU A 1 152 ? -6.463 0.089 -8.042 1.00 90.44 152 LEU A C 1
ATOM 1278 O O . LEU A 1 152 ? -7.022 -0.917 -8.472 1.00 90.44 152 LEU A O 1
ATOM 1282 N N . ALA A 1 153 ? -6.712 0.605 -6.841 1.00 92.06 153 ALA A N 1
ATOM 1283 C CA . ALA A 1 153 ? -7.807 0.208 -5.977 1.00 92.06 153 ALA A CA 1
ATOM 1284 C C . ALA A 1 153 ? -8.097 1.353 -5.004 1.00 92.06 153 ALA A C 1
ATOM 1286 O O . ALA A 1 153 ? -7.181 1.889 -4.380 1.00 92.06 153 ALA A O 1
ATOM 1287 N N . GLU A 1 154 ? -9.369 1.717 -4.847 1.00 92.00 154 GLU A N 1
ATOM 1288 C CA . GLU A 1 154 ? -9.779 2.696 -3.833 1.00 92.00 154 GLU A CA 1
ATOM 1289 C C . GLU A 1 154 ? -9.638 2.124 -2.413 1.00 92.00 154 GLU A C 1
ATOM 1291 O O . GLU A 1 154 ? -9.271 2.832 -1.480 1.00 92.00 154 GLU A O 1
ATOM 1296 N N . LYS A 1 155 ? -9.911 0.822 -2.268 1.00 94.81 155 LYS A N 1
ATOM 1297 C CA . LYS A 1 155 ? -9.882 0.069 -1.008 1.00 94.81 155 LYS A CA 1
ATOM 1298 C C . LYS A 1 155 ? -9.131 -1.252 -1.228 1.00 94.81 155 LYS A C 1
ATOM 1300 O O . LYS A 1 155 ? -9.774 -2.292 -1.400 1.00 94.81 155 LYS A O 1
ATOM 1305 N N . PRO A 1 156 ? -7.793 -1.217 -1.337 1.00 96.38 156 PRO A N 1
ATOM 1306 C CA . PRO A 1 156 ? -7.001 -2.410 -1.619 1.00 96.38 156 PRO A CA 1
ATOM 1307 C C . PRO A 1 156 ? -7.063 -3.406 -0.455 1.00 96.38 156 PRO A C 1
ATOM 1309 O O . PRO A 1 156 ? -7.052 -2.995 0.705 1.00 96.38 156 PRO A O 1
ATOM 1312 N N . LEU A 1 157 ? -7.078 -4.704 -0.766 1.00 97.25 157 LEU A N 1
ATOM 1313 C CA . LEU A 1 157 ? -6.715 -5.757 0.188 1.00 97.25 157 LEU A CA 1
ATOM 1314 C C . LEU A 1 157 ? -5.288 -6.208 -0.087 1.00 97.25 157 LEU A C 1
ATOM 1316 O O . LEU A 1 157 ? -4.899 -6.377 -1.246 1.00 97.25 157 LEU A O 1
ATOM 1320 N N . LEU A 1 158 ? -4.524 -6.407 0.979 1.00 97.38 158 LEU A N 1
ATOM 1321 C CA . LEU A 1 158 ? -3.085 -6.630 0.902 1.00 97.38 158 LEU A CA 1
ATOM 1322 C C . LEU A 1 158 ? -2.678 -8.092 1.096 1.00 97.38 158 LEU A C 1
ATOM 1324 O O . LEU A 1 158 ? -1.523 -8.419 0.822 1.00 97.38 158 LEU A O 1
ATOM 1328 N N . CYS A 1 159 ? -3.592 -8.963 1.528 1.00 95.75 159 CYS A N 1
ATOM 1329 C CA . CYS A 1 159 ? -3.327 -10.363 1.872 1.00 95.75 159 CYS A CA 1
ATOM 1330 C C . CYS A 1 159 ? -2.455 -11.124 0.854 1.00 95.75 159 CYS A C 1
ATOM 1332 O O . CYS A 1 159 ? -1.525 -11.814 1.266 1.00 95.75 159 CYS A O 1
ATOM 1334 N N . ASP A 1 160 ? -2.667 -10.918 -0.450 1.00 95.25 160 ASP A N 1
ATOM 1335 C CA . ASP A 1 160 ? -1.967 -11.652 -1.519 1.00 95.25 160 ASP A CA 1
ATOM 1336 C C . ASP A 1 160 ? -0.893 -10.816 -2.246 1.00 95.25 160 ASP A C 1
ATOM 1338 O O . ASP A 1 160 ? -0.348 -11.214 -3.280 1.00 95.25 160 ASP A O 1
ATOM 1342 N N . THR A 1 161 ? -0.560 -9.636 -1.719 1.00 95.62 161 THR A N 1
ATOM 1343 C CA . THR A 1 161 ? 0.406 -8.709 -2.343 1.00 95.62 161 THR A CA 1
ATOM 1344 C C . THR A 1 161 ? 1.862 -8.977 -1.953 1.00 95.62 161 THR A C 1
ATOM 1346 O O . THR A 1 161 ? 2.772 -8.396 -2.537 1.00 95.62 161 THR A O 1
ATOM 1349 N N . GLY A 1 162 ? 2.103 -9.838 -0.958 1.00 94.12 162 GLY A N 1
ATOM 1350 C CA . GLY A 1 162 ? 3.421 -10.045 -0.342 1.00 94.12 162 GLY A CA 1
ATOM 1351 C C . GLY A 1 162 ? 3.774 -9.018 0.743 1.00 94.12 162 GLY A C 1
ATOM 1352 O O . GLY A 1 162 ? 4.653 -9.276 1.561 1.00 94.12 162 GLY A O 1
ATOM 1353 N N . ILE A 1 163 ? 3.034 -7.907 0.834 1.00 97.19 163 ILE A N 1
ATOM 1354 C CA . ILE A 1 163 ? 3.163 -6.904 1.902 1.00 97.19 163 ILE A CA 1
ATOM 1355 C C . ILE A 1 163 ? 2.987 -7.469 3.325 1.00 97.19 163 ILE A C 1
ATOM 1357 O O . ILE A 1 163 ? 3.727 -7.023 4.204 1.00 97.19 163 ILE A O 1
ATOM 1361 N N . PRO A 1 164 ? 2.103 -8.455 3.596 1.00 97.00 164 PRO A N 1
ATOM 1362 C CA . PRO A 1 164 ? 1.948 -9.001 4.948 1.00 97.00 164 PRO A CA 1
ATOM 1363 C C . PRO A 1 164 ? 3.236 -9.586 5.543 1.00 97.00 164 PRO A C 1
ATOM 1365 O O . PRO A 1 164 ? 3.379 -9.630 6.761 1.00 97.00 164 PRO A O 1
ATOM 1368 N N . ALA A 1 165 ? 4.178 -10.020 4.697 1.00 96.81 165 ALA A N 1
ATOM 1369 C CA . ALA A 1 165 ? 5.484 -10.514 5.131 1.00 96.81 165 ALA A CA 1
ATOM 1370 C C . ALA A 1 165 ? 6.481 -9.386 5.463 1.00 96.81 165 ALA A C 1
ATOM 1372 O O . ALA A 1 165 ? 7.486 -9.635 6.121 1.00 96.81 165 ALA A O 1
ATOM 1373 N N . LEU A 1 166 ? 6.218 -8.160 4.999 1.00 97.81 166 LEU A N 1
ATOM 1374 C CA . LEU A 1 166 ? 7.116 -7.007 5.110 1.00 97.81 166 LEU A CA 1
ATOM 1375 C C . LEU A 1 166 ? 6.685 -6.029 6.207 1.00 97.81 166 LEU A C 1
ATOM 1377 O O . LEU A 1 166 ? 7.530 -5.423 6.860 1.00 97.81 166 LEU A O 1
ATOM 1381 N N . ILE A 1 167 ? 5.373 -5.848 6.389 1.00 98.06 167 ILE A N 1
ATOM 1382 C CA . ILE A 1 167 ? 4.808 -4.853 7.304 1.00 98.06 167 ILE A CA 1
ATOM 1383 C C . ILE A 1 167 ? 3.920 -5.558 8.333 1.00 98.06 167 ILE A C 1
ATOM 1385 O O . ILE A 1 167 ? 2.903 -6.144 7.947 1.00 98.06 167 ILE A O 1
ATOM 1389 N N . PRO A 1 168 ? 4.234 -5.460 9.639 1.00 97.31 168 PRO A N 1
ATOM 1390 C CA . PRO A 1 168 ? 3.417 -6.056 10.685 1.00 97.31 168 PRO A CA 1
ATOM 1391 C C . PRO A 1 168 ? 1.955 -5.575 10.637 1.00 97.31 168 PRO A C 1
ATOM 1393 O O . PRO A 1 168 ? 1.708 -4.379 10.468 1.00 97.31 168 PRO A O 1
ATOM 1396 N N . PRO A 1 169 ? 0.966 -6.461 10.865 1.00 97.19 169 PRO A N 1
ATOM 1397 C CA . PRO A 1 169 ? -0.455 -6.097 10.828 1.00 97.19 169 PRO A CA 1
ATOM 1398 C C . PRO A 1 169 ? -0.812 -4.982 11.815 1.00 97.19 169 PRO A C 1
ATOM 1400 O O . PRO A 1 169 ? -1.662 -4.143 11.523 1.00 97.19 169 PRO A O 1
ATOM 1403 N N . PHE A 1 170 ? -0.134 -4.949 12.966 1.00 96.50 170 PHE A N 1
ATOM 1404 C CA . PHE A 1 170 ? -0.331 -3.919 13.980 1.00 96.50 170 PHE A CA 1
ATOM 1405 C C . PHE A 1 170 ? 0.013 -2.515 13.476 1.00 96.50 170 PHE A C 1
ATOM 1407 O O . PHE A 1 170 ? -0.713 -1.576 13.787 1.00 96.50 170 PHE A O 1
ATOM 1414 N N . GLU A 1 171 ? 1.057 -2.367 12.657 1.00 96.75 171 GLU A N 1
ATOM 1415 C CA . GLU A 1 171 ? 1.458 -1.068 12.108 1.00 96.75 171 GLU A CA 1
ATOM 1416 C C . GLU A 1 171 ? 0.404 -0.519 11.140 1.00 96.75 171 GLU A C 1
ATOM 1418 O O . GLU A 1 171 ? 0.012 0.643 11.250 1.00 96.75 171 GLU A O 1
ATOM 1423 N N . ILE A 1 172 ? -0.124 -1.357 10.239 1.00 97.44 172 ILE A N 1
ATOM 1424 C CA . ILE A 1 172 ? -1.226 -0.954 9.350 1.00 97.44 172 ILE A CA 1
ATOM 1425 C C . ILE A 1 172 ? -2.458 -0.586 10.173 1.00 97.44 172 ILE A C 1
ATOM 1427 O O . ILE A 1 172 ? -2.993 0.514 10.034 1.00 97.44 172 ILE A O 1
ATOM 1431 N N . TYR A 1 173 ? -2.886 -1.481 11.065 1.00 96.81 173 TYR A N 1
ATOM 1432 C CA . TYR A 1 173 ? -4.091 -1.286 11.865 1.00 96.81 173 TYR A CA 1
ATOM 1433 C C . TYR A 1 173 ? -4.032 0.004 12.695 1.00 96.81 173 TYR A C 1
ATOM 1435 O O . TYR A 1 173 ? -4.956 0.817 12.633 1.00 96.81 173 TYR A O 1
ATOM 1443 N N . LYS A 1 174 ? -2.933 0.218 13.429 1.00 95.81 174 LYS A N 1
ATOM 1444 C CA . LYS A 1 174 ? -2.742 1.380 14.305 1.00 95.81 174 LYS A CA 1
ATOM 1445 C C . LYS A 1 174 ? -2.816 2.689 13.525 1.00 95.81 174 LYS A C 1
ATOM 1447 O O . LYS A 1 174 ? -3.497 3.616 13.956 1.00 95.81 174 LYS A O 1
ATOM 1452 N N . ASN A 1 175 ? -2.144 2.777 12.377 1.00 96.81 175 ASN A N 1
ATOM 1453 C CA . ASN A 1 175 ? -2.119 4.022 11.613 1.00 96.81 175 ASN A CA 1
ATOM 1454 C C . ASN A 1 175 ? -3.455 4.310 10.910 1.00 96.81 175 ASN A C 1
ATOM 1456 O O . ASN A 1 175 ? -3.864 5.471 10.855 1.00 96.81 175 ASN A O 1
ATOM 1460 N N . LEU A 1 176 ? -4.172 3.278 10.449 1.00 95.94 176 LEU A N 1
ATOM 1461 C CA . LEU A 1 176 ? -5.549 3.425 9.962 1.00 95.94 176 LEU A CA 1
ATOM 1462 C C . LEU A 1 176 ? -6.481 3.940 11.061 1.00 95.94 176 LEU A C 1
ATOM 1464 O O . LEU A 1 176 ? -7.261 4.862 10.828 1.00 95.94 176 LEU A O 1
ATOM 1468 N N . GLU A 1 177 ? -6.382 3.369 12.260 1.00 94.56 177 GLU A N 1
ATOM 1469 C CA . GLU A 1 177 ? -7.179 3.774 13.414 1.00 94.56 177 GLU A CA 1
ATOM 1470 C C . GLU A 1 177 ? -6.898 5.222 13.827 1.00 94.56 177 GLU A C 1
ATOM 1472 O O . GLU A 1 177 ? -7.841 5.995 13.990 1.00 94.56 177 GLU A O 1
ATOM 1477 N N . MET A 1 178 ? -5.625 5.616 13.928 1.00 93.81 178 MET A N 1
ATOM 1478 C CA . MET A 1 178 ? -5.237 6.995 14.241 1.00 93.81 178 MET A CA 1
ATOM 1479 C C . MET A 1 178 ? -5.807 7.991 13.226 1.00 93.81 178 MET A C 1
ATOM 1481 O O . MET A 1 178 ? -6.380 9.006 13.618 1.00 93.81 178 MET A O 1
ATOM 1485 N N . TYR A 1 179 ? -5.694 7.678 11.935 1.00 94.88 179 TYR A N 1
ATOM 1486 C CA . TYR A 1 179 ? -6.200 8.521 10.855 1.00 94.88 179 TYR A CA 1
ATOM 1487 C C . TYR A 1 179 ? -7.730 8.636 10.861 1.00 94.88 179 TYR A C 1
ATOM 1489 O O . TYR A 1 179 ? -8.295 9.725 10.806 1.00 94.88 179 TYR A O 1
ATOM 1497 N N . LEU A 1 180 ? -8.439 7.514 10.973 1.00 92.88 180 LEU A N 1
ATOM 1498 C CA . LEU A 1 180 ? -9.901 7.533 11.000 1.00 92.88 180 LEU A CA 1
ATOM 1499 C C . LEU A 1 180 ? -10.440 8.194 12.271 1.00 92.88 180 LEU A C 1
ATOM 1501 O O . LEU A 1 180 ? -11.492 8.829 12.231 1.00 92.88 180 LEU A O 1
ATOM 1505 N N . SER A 1 181 ? -9.721 8.065 13.387 1.00 91.56 181 SER A N 1
ATOM 1506 C CA . SER A 1 181 ? -10.029 8.787 14.618 1.00 91.56 181 SER A CA 1
ATOM 1507 C C . SER A 1 181 ? -9.876 10.294 14.417 1.00 91.56 181 SER A C 1
ATOM 1509 O O . SER A 1 181 ? -10.810 11.032 14.714 1.00 91.56 181 SER A O 1
ATOM 1511 N N . SER A 1 182 ? -8.780 10.766 13.807 1.00 90.88 182 SER A N 1
ATOM 1512 C CA . SER A 1 182 ? -8.595 12.204 13.562 1.00 90.88 182 SER A CA 1
ATOM 1513 C C . SER A 1 182 ? -9.659 12.802 12.644 1.00 90.88 182 SER A C 1
ATOM 1515 O O . SER A 1 182 ? -10.078 13.931 12.874 1.00 90.88 182 SER A O 1
ATOM 1517 N N . LEU A 1 183 ? -10.156 12.042 11.659 1.00 88.19 183 LEU A N 1
ATOM 1518 C CA . LEU A 1 183 ? -11.262 12.488 10.800 1.00 88.19 183 LEU A CA 1
ATOM 1519 C C . LEU A 1 183 ? -12.583 12.669 11.563 1.00 88.19 183 LEU A C 1
ATOM 1521 O O . LEU A 1 183 ? -13.442 13.436 11.138 1.00 88.19 183 LEU A O 1
ATOM 1525 N N . LYS A 1 184 ? -12.775 11.963 12.682 1.00 78.00 184 LYS A N 1
ATOM 1526 C CA . LYS A 1 184 ? -13.956 12.136 13.536 1.00 78.00 184 LYS A CA 1
ATOM 1527 C C . LYS A 1 184 ? -13.855 13.333 14.475 1.00 78.00 184 LYS A C 1
ATOM 1529 O O . LYS A 1 184 ? -14.888 13.791 14.962 1.00 78.00 184 LYS A O 1
ATOM 1534 N N . THR A 1 185 ? -12.646 13.809 14.761 1.00 58.81 185 THR A N 1
ATOM 1535 C CA . THR A 1 185 ? -12.399 14.828 15.791 1.00 58.81 185 THR A CA 1
ATOM 1536 C C . THR A 1 185 ? -12.726 16.252 15.322 1.00 58.81 185 THR A C 1
ATOM 1538 O O . THR A 1 185 ? -12.706 17.176 16.126 1.00 58.81 185 THR A O 1
ATOM 1541 N N . GLU A 1 186 ? -13.150 16.443 14.071 1.00 48.50 186 GLU A N 1
ATOM 1542 C CA . GLU A 1 186 ? -13.729 17.703 13.592 1.00 48.50 186 GLU A CA 1
ATOM 1543 C C . GLU A 1 186 ? -15.263 17.642 13.571 1.00 48.50 186 GLU A C 1
ATOM 1545 O O . GLU A 1 186 ? -15.920 17.676 12.533 1.00 48.50 186 GLU A O 1
ATOM 1550 N N . LYS A 1 187 ? -15.872 17.611 14.755 1.00 42.69 187 LYS A N 1
ATOM 1551 C CA . LYS A 1 187 ? -16.994 18.529 14.949 1.00 42.69 187 LYS A CA 1
ATOM 1552 C C . LYS A 1 187 ? -16.377 19.744 15.598 1.00 42.69 187 LYS A C 1
ATOM 1554 O O . LYS A 1 187 ? -15.933 19.657 16.742 1.00 42.69 187 LYS A O 1
ATOM 1559 N N . THR A 1 188 ? -16.307 20.845 14.857 1.00 40.47 188 THR A N 1
ATOM 1560 C CA . THR A 1 188 ? -16.183 22.163 15.467 1.00 40.47 188 THR A CA 1
ATOM 1561 C C . THR A 1 188 ? -17.100 22.163 16.681 1.00 40.47 188 THR A C 1
ATOM 1563 O O . THR A 1 188 ? -18.292 21.868 16.577 1.00 40.47 188 THR A O 1
ATOM 1566 N N . VAL A 1 189 ? -16.532 22.375 17.866 1.00 42.69 189 VAL A N 1
ATOM 1567 C CA . VAL A 1 189 ? -17.355 22.802 18.986 1.00 42.69 189 VAL A CA 1
ATOM 1568 C C . VAL A 1 189 ? -17.874 24.146 18.516 1.00 42.69 189 VAL A C 1
ATOM 1570 O O . VAL A 1 189 ? -17.149 25.137 18.592 1.00 42.69 189 VAL A O 1
ATOM 1573 N N . ASP A 1 190 ? -19.073 24.166 17.934 1.00 46.59 190 ASP A N 1
ATOM 1574 C CA . ASP A 1 190 ? -19.811 25.403 17.780 1.00 46.59 190 ASP A CA 1
ATOM 1575 C C . ASP A 1 190 ? -19.861 25.952 19.195 1.00 46.59 190 ASP A C 1
ATOM 1577 O O . ASP A 1 190 ? -20.447 25.349 20.103 1.00 46.59 190 ASP A O 1
ATOM 1581 N N . ILE A 1 191 ? -19.094 27.016 19.430 1.00 52.62 191 ILE A N 1
ATOM 1582 C CA . ILE A 1 191 ? -19.127 27.731 20.690 1.00 52.62 191 ILE A CA 1
ATOM 1583 C C . ILE A 1 191 ? -20.519 28.335 20.685 1.00 52.62 191 ILE A C 1
ATOM 1585 O O . ILE A 1 191 ? -20.710 29.423 20.151 1.00 52.62 191 ILE A O 1
ATOM 1589 N N . ALA A 1 192 ? -21.484 27.572 21.204 1.00 54.72 192 ALA A N 1
ATOM 1590 C CA . ALA A 1 192 ? -22.863 27.991 21.304 1.00 54.72 192 ALA A CA 1
ATOM 1591 C C . ALA A 1 192 ? -22.838 29.403 21.877 1.00 54.72 192 ALA A C 1
ATOM 1593 O O . ALA A 1 192 ? -22.177 29.665 22.899 1.00 54.72 192 ALA A O 1
ATOM 1594 N N . THR A 1 193 ? -23.479 30.320 21.165 1.00 62.72 193 THR A N 1
ATOM 1595 C CA . THR A 1 193 ? -23.638 31.691 21.632 1.00 62.72 193 THR A CA 1
ATOM 1596 C C . THR A 1 193 ? -24.267 31.650 23.030 1.00 62.72 193 THR A C 1
ATOM 1598 O O . THR A 1 193 ? -24.935 30.678 23.395 1.00 62.72 193 THR A O 1
ATOM 1601 N N . ASN A 1 194 ? -24.007 32.651 23.879 1.00 60.34 194 ASN A N 1
ATOM 1602 C CA . ASN A 1 194 ? -24.539 32.640 25.254 1.00 60.34 194 ASN A CA 1
ATOM 1603 C C . ASN A 1 194 ? -26.058 32.395 25.279 1.00 60.34 194 ASN A C 1
ATOM 1605 O O . ASN A 1 194 ? -26.552 31.691 26.153 1.00 60.34 194 ASN A O 1
ATOM 1609 N N . ASP A 1 195 ? -26.754 32.894 24.265 1.00 71.12 195 ASP A N 1
ATOM 1610 C CA . ASP A 1 195 ? -28.187 32.741 24.039 1.00 71.12 195 ASP A CA 1
ATOM 1611 C C . ASP A 1 195 ? -28.588 31.274 23.796 1.00 71.12 195 ASP A C 1
ATOM 1613 O O . ASP A 1 195 ? -29.488 30.748 24.451 1.00 71.12 195 ASP A O 1
ATOM 1617 N N . GLU A 1 196 ? -27.853 30.556 22.945 1.00 68.25 196 GLU A N 1
ATOM 1618 C CA . GLU A 1 196 ? -28.060 29.123 22.693 1.00 68.25 196 GLU A CA 1
ATOM 1619 C C . GLU A 1 196 ? -27.735 28.263 23.923 1.00 68.25 196 GLU A C 1
ATOM 1621 O O . GLU A 1 196 ? -28.388 27.245 24.165 1.00 68.25 196 GLU A O 1
ATOM 1626 N N . LYS A 1 197 ? -26.766 28.678 24.751 1.00 68.88 197 LYS A N 1
ATOM 1627 C CA . LYS A 1 197 ? -26.480 28.019 26.039 1.00 68.88 197 LYS A CA 1
ATOM 1628 C C . LYS A 1 197 ? -27.627 28.204 27.033 1.00 68.88 197 LYS A C 1
ATOM 1630 O O . LYS A 1 197 ? -28.006 27.243 27.697 1.00 68.88 197 LYS A O 1
ATOM 1635 N N . ILE A 1 198 ? -28.190 29.410 27.120 1.00 66.12 198 ILE A N 1
ATOM 1636 C CA . ILE A 1 198 ? -29.330 29.738 27.994 1.00 66.12 198 ILE A CA 1
ATOM 1637 C C . ILE A 1 198 ? -30.552 28.891 27.610 1.00 66.12 198 ILE A C 1
ATOM 1639 O O . ILE A 1 198 ? -31.147 28.250 28.479 1.00 66.12 198 ILE A O 1
ATOM 1643 N N . ILE A 1 199 ? -30.854 28.795 26.312 1.00 67.00 199 ILE A N 1
ATOM 1644 C CA . ILE A 1 199 ? -31.961 27.978 25.794 1.00 67.00 199 ILE A CA 1
ATOM 1645 C C . ILE A 1 199 ? -31.732 26.485 26.072 1.00 67.00 199 ILE A C 1
ATOM 1647 O O . ILE A 1 199 ? -32.634 25.809 26.566 1.00 67.00 199 ILE A O 1
ATOM 1651 N N . ASN A 1 200 ? -30.525 25.962 25.825 1.00 65.19 200 ASN A N 1
ATOM 1652 C CA . ASN A 1 200 ? -30.210 24.548 26.072 1.00 65.19 200 ASN A CA 1
ATOM 1653 C C . ASN A 1 200 ? -30.284 24.155 27.557 1.00 65.19 200 ASN A C 1
ATOM 1655 O O . ASN A 1 200 ? -30.586 23.006 27.872 1.00 65.19 200 ASN A O 1
ATOM 1659 N N . HIS A 1 201 ? -30.054 25.097 28.476 1.00 72.00 201 HIS A N 1
ATOM 1660 C CA . HIS A 1 201 ? -30.251 24.894 29.915 1.00 72.00 201 HIS A CA 1
ATOM 1661 C C . HIS A 1 201 ? -31.710 25.081 30.374 1.00 72.00 201 HIS A C 1
ATOM 1663 O O . HIS A 1 201 ? -31.984 25.003 31.572 1.00 72.00 201 HIS A O 1
ATOM 1669 N N . GLY A 1 202 ? -32.650 25.292 29.446 1.00 57.59 202 GLY A N 1
ATOM 1670 C CA . GLY A 1 202 ? -34.080 25.419 29.732 1.00 57.59 202 GLY A CA 1
ATOM 1671 C C . GLY A 1 202 ? -34.488 26.782 30.292 1.00 57.59 202 GLY A C 1
ATOM 1672 O O . GLY A 1 202 ? -35.582 26.907 30.845 1.00 57.59 202 GLY A O 1
ATOM 1673 N N . PHE A 1 203 ? -33.630 27.799 30.172 1.00 63.94 203 PHE A N 1
ATOM 1674 C CA . PHE A 1 203 ? -33.957 29.164 30.569 1.00 63.94 203 PHE A CA 1
ATOM 1675 C C . PHE A 1 203 ? -34.632 29.915 29.417 1.00 63.94 203 PHE A C 1
ATOM 1677 O O . PHE A 1 203 ? -34.198 29.870 28.268 1.00 63.94 203 PHE A O 1
ATOM 1684 N N . ASP A 1 204 ? -35.707 30.628 29.744 1.00 65.56 204 ASP A N 1
ATOM 1685 C CA . ASP A 1 204 ? -36.478 31.435 28.801 1.00 65.56 204 ASP A CA 1
ATOM 1686 C C . ASP A 1 204 ? -35.755 32.768 28.531 1.00 65.56 204 ASP A C 1
ATOM 1688 O O . ASP A 1 204 ? -35.444 33.507 29.472 1.00 65.56 204 ASP A O 1
ATOM 1692 N N . MET A 1 205 ? -35.490 33.099 27.261 1.00 60.72 205 MET A N 1
ATOM 1693 C CA . MET A 1 205 ? -34.897 34.383 26.857 1.00 60.72 205 MET A CA 1
ATOM 1694 C C . MET A 1 205 ? -35.942 35.503 26.928 1.00 60.72 205 MET A C 1
ATOM 1696 O O . MET A 1 205 ? -36.346 36.092 25.926 1.00 60.72 205 MET A O 1
ATOM 1700 N N . LYS A 1 206 ? -36.411 35.819 28.132 1.00 61.38 206 LYS A N 1
ATOM 1701 C CA . LYS A 1 206 ? -37.296 36.962 28.350 1.00 61.38 206 LYS A CA 1
ATOM 1702 C C . LYS A 1 206 ? -36.469 38.223 28.552 1.00 61.38 206 LYS A C 1
ATOM 1704 O O . LYS A 1 206 ? -35.870 38.423 29.607 1.00 61.38 206 LYS A O 1
ATOM 1709 N N . SER A 1 207 ? -36.500 39.122 27.568 1.00 58.59 207 SER A N 1
ATOM 1710 C CA . SER A 1 207 ? -36.149 40.524 27.795 1.00 58.59 207 SER A CA 1
ATOM 1711 C C . SER A 1 207 ? -37.097 41.083 28.856 1.00 58.59 207 SER A C 1
ATOM 1713 O O . SER A 1 207 ? -38.317 40.998 28.709 1.00 58.59 207 SER A O 1
ATOM 1715 N N . SER A 1 208 ? -36.551 41.612 29.948 1.00 57.81 208 SER A N 1
ATOM 1716 C CA . SER A 1 208 ? -37.330 42.124 31.074 1.00 57.81 208 SER A CA 1
ATOM 1717 C C . SER A 1 208 ? -38.439 43.079 30.616 1.00 57.81 208 SER A C 1
ATOM 1719 O O . SER A 1 208 ? -38.150 44.095 29.990 1.00 57.81 208 SER A O 1
ATOM 1721 N N . PHE A 1 209 ? -39.689 42.823 31.012 1.00 54.44 209 PHE A N 1
ATOM 1722 C CA . PHE A 1 209 ? -40.855 43.695 30.779 1.00 54.44 209 PHE A CA 1
ATOM 1723 C C . PHE A 1 209 ? -40.835 45.009 31.591 1.00 54.44 209 PHE A C 1
ATOM 1725 O O . PHE A 1 209 ? -41.882 45.593 31.881 1.00 54.44 209 PHE A O 1
ATOM 1732 N N . ARG A 1 210 ? -39.660 45.494 32.007 1.00 63.75 210 ARG A N 1
ATOM 1733 C CA . ARG A 1 210 ? -39.557 46.813 32.632 1.00 63.75 210 ARG A CA 1
ATOM 1734 C C . ARG A 1 210 ? -39.519 47.850 31.520 1.00 63.75 210 ARG A C 1
ATOM 1736 O O . ARG A 1 210 ? -38.489 48.042 30.884 1.00 63.75 210 ARG A O 1
ATOM 1743 N N . HIS A 1 211 ? -40.648 48.511 31.295 1.00 61.62 211 HIS A N 1
ATOM 1744 C CA . HIS A 1 211 ? -40.657 49.751 30.530 1.00 61.62 211 HIS A CA 1
ATOM 1745 C C . HIS A 1 211 ? -39.700 50.743 31.211 1.00 61.62 211 HIS A C 1
ATOM 1747 O O . HIS A 1 211 ? -39.731 50.842 32.444 1.00 61.62 211 HIS A O 1
ATOM 1753 N N . PRO A 1 212 ? -38.846 51.457 30.459 1.00 61.97 212 PRO A N 1
ATOM 1754 C CA . PRO A 1 212 ? -38.038 52.513 31.044 1.00 61.97 212 PRO A CA 1
ATOM 1755 C C . PRO A 1 212 ? -38.974 53.558 31.655 1.00 61.97 212 PRO A C 1
ATOM 1757 O O . PRO A 1 212 ? -39.926 54.011 31.015 1.00 61.97 212 PRO A O 1
ATOM 1760 N N . VAL A 1 213 ? -38.730 53.888 32.922 1.00 60.97 213 VAL A N 1
ATOM 1761 C CA . VAL A 1 213 ? -39.408 54.995 33.600 1.00 60.97 213 VAL A CA 1
ATOM 1762 C C . VAL A 1 213 ? -39.035 56.272 32.842 1.00 60.97 213 VAL A C 1
ATOM 1764 O O . VAL A 1 213 ? -37.853 56.488 32.577 1.00 60.97 213 VAL A O 1
ATOM 1767 N N . LYS A 1 214 ? -40.045 57.044 32.427 1.00 51.34 214 LYS A N 1
ATOM 1768 C CA . LYS A 1 214 ? -39.859 58.362 31.803 1.00 51.34 214 LYS A CA 1
ATOM 1769 C C . LYS A 1 214 ? -39.215 59.348 32.766 1.00 51.34 214 LYS A C 1
ATOM 1771 O O . LYS A 1 214 ? -39.572 59.294 33.964 1.00 51.34 214 LYS A O 1
#

Foldseek 3Di:
DQEDEPDDFPLNVCNPVDPPPVQYHDLYPEDEDAQFLVQQLQVVQADPQKAWWWKAAAQKIFIKMWHPWDWDADPPPRHTDTIDTDMATDDMDGHNVDDAQNIAIWFKWFDDDPDDDDDTRGDRDDDPVRVVRIDIDGRWDDPPDPDDTHGSTSRYGCRNNCCCVHDPSCVSVVNSRVRSVVVVPPPPPPPQDVVSVCVVVVHDPDDDPDDPDD

Radius of gyration: 24.46 Å; chains: 1; bounding box: 58×70×65 Å

=== Feature glossary ===
A reading guide for the features in this record.

Start from the sequence.

  · Sequence gives the chain of amino acids in standard one-letter code (A=alanine, C=cysteine, …, Y=tyrosine), read N→C. It is the only feature that is directly encoded by the gene; all structural features are derived from the folded form of this sequence.

Fold it, and you get atomic coordinates and the backbone conformation that goes with them.

  · Structure coordinates are given as an mmCIF _atom_site loop: one row per atom with element, residue name, chain id, sequence number, and x/y/z position in Å. Only the four main-chain atoms per residue are included here; side chains are omitted to keep the record compact.

  · Backbone dihedral angles. Every residue except chain termini has a φ (preceding-C → N → Cα → C) and a ψ (N → Cα → C → next-N). They are reported in degrees following the IUPAC sign convention. Secondary structure is essentially a statement about which (φ, ψ) basin each residue occupies.

  · Eight-state secondary structure (DSSP): H is the canonical α-helix, G the tighter 3₁₀-helix, I the wider π-helix; E/B are β-structure, T and S are turns and bends, and '-' is everything else. DSSP derives these from the pattern of main-chain N–H···O=C hydrogen bonds, not from the sequence.

  · SS3 is a coarse helix/strand/coil call (letters a/b/c) made by the P-SEA algorithm from inter-Cα distances and dihedrals. It is less detailed than DSSP but needs only Cα positions.

Summarize the fold with a handful of shape descriptors and a per-residue structural alphabet.

  · Radius of gyration (Rg) is the root-mean-square distance of Cα atoms from their centroid — a single number for overall size and compactness. A globular domain of N residues has Rg ≈ 2.2·N^0.38 Å; an extended or disordered chain has a much larger Rg. The Cα contact count is the number of residue pairs whose Cα atoms are within 8 Å and are more than four positions apart in sequence — a standard proxy for tertiary packing density. The bounding box is the smallest axis-aligned box enclosing all Cα atoms.

  · 3Di is Foldseek's structural alphabet. Each residue is assigned one of twenty discrete states based on how its Cα sits relative to its spatial (not sequential) neighbors. Aligning 3Di strings finds structural homologs roughly as well as full 3D superposition, but orders of magnitude faster.

  · Solvent-accessible surface area (SASA) is the area in Å² traced out by the centre of a 1.4 Å probe sphere (a water molecule) rolled over the protein's van der Waals surface (Shrake–Rupley / Lee–Richards construction). Buried residues have near-zero SASA; fully exposed residues can exceed 200 Å². The total SASA scales roughly with the number of surface residues.

Ask how reliable the model is.

  · For AlphaFold models, the B-factor field carries pLDDT — the model's own estimate of local accuracy on a 0–100 scale. Regions with pLDDT<50 should be treated as essentially unmodeled; they often correspond to intrinsically disordered segments.

  · For experimental (PDB) structures, the B-factor (temperature factor) quantifies the positional spread of each atom in the crystal — a combination of thermal vibration and static disorder — in units of Å². High B-factors mark flexible loops or poorly resolved regions; low B-factors mark the rigid, well-ordered core.

  · Predicted Aligned Error (PAE) is an AlphaFold confidence matrix: entry (i, j) is the expected error in the position of residue j, in ångströms, when the prediction is superimposed on the true structure at residue i. Low PAE within a block of residues means that block is internally rigid and well-predicted; high PAE between two blocks means their relative placement is uncertain even if each block individually is confident.

Place it in context: what it resembles, what it is annotated as, and how it looks.

  · Structural nearest neighbors (via Foldseek easy-search vs the PDB). Reported per hit: target PDB id, E-value, and alignment TM-score. A TM-score above ~0.5 is the conventional threshold for 'same fold'.

  · Functional annotations link the protein to curated databases. InterPro entries identify conserved domains and families by matching the sequence against member-database signatures (Pfam, PROSITE, CDD, …). Gene Ontology (GO) terms describe molecular function, biological process, and cellular component in a controlled vocabulary. CATH places the structure in a hierarchical fold classification (Class/Architecture/Topology/Homologous-superfamily). The organism is the source species.

  · The contact map is a binary N×N matrix image: pixel (i, j) is dark where Cα_i and Cα_j are within 8 Å and |i−j|>4. Because the |i−j|>4 filter removes local helical contacts, off-diagonal stripes parallel to the main diagonal indicate parallel β-sheets; stripes perpendicular to it indicate antiparallel β-sheets. The Ramachandran plot scatters every residue's (φ, ψ) pair against the sterically allowed regions. The PAE heatmap renders the predicted-aligned-error matrix.

  · Six rendered views show the 3D structure from the faces of a cube — i.e. along ±x, ±y, ±z. Rendering representation is drawn randomly per protein from cartoon (secondary-structure ribbons), sticks (backbone bonds), or molecular surface; coloring is either N→C rainbow (blue at the N-terminus through red at the C-terminus) or one color per chain.